Protein 5NCM (pdb70)

Structure (mmCIF, N/CA/C/O backbone):
data_5NCM
#
_entry.id   5NCM
#
_cell.length_a   126.270
_cell.length_b   126.270
_cell.length_c   49.340
_cell.angle_alpha   90.00
_cell.angle_beta   90.00
_cell.angle_gamma   90.00
#
_symmetry.space_group_name_H-M   'P 41 21 2'
#
loop_
_entity.id
_entity.type
_entity.pdbx_description
1 polymer 'CBK1 kinase activator protein MOB2'
2 polymer 'Serine/threonine-protein kinase CBK1'
3 non-polymer 'ZINC ION'
#
loop_
_atom_site.group_PDB
_atom_site.id
_atom_site.type_symbol
_atom_site.label_atom_id
_atom_site.label_alt_id
_atom_site.label_comp_id
_atom_site.label_asym_id
_atom_site.label_entity_id
_atom_site.label_seq_id
_atom_site.pdbx_PDB_ins_code
_atom_site.Cartn_x
_atom_site.Cartn_y
_atom_site.Cartn_z
_atom_site.occupancy
_atom_site.B_iso_or_equiv
_atom_site.auth_seq_id
_atom_site.auth_comp_id
_atom_site.auth_asym_id
_atom_site.auth_atom_id
_atom_site.pdbx_PDB_model_num
ATOM 1 N N . GLN A 1 50 ? 142.644 131.658 29.002 1.00 125.30 92 GLN A N 1
ATOM 2 C CA . GLN A 1 50 ? 143.958 132.190 29.339 1.00 118.81 92 GLN A CA 1
ATOM 3 C C . GLN A 1 50 ? 144.864 132.250 28.112 1.00 126.53 92 GLN A C 1
ATOM 4 O O . GLN A 1 50 ? 145.711 131.379 27.913 1.00 123.36 92 GLN A O 1
ATOM 6 N N . ILE A 1 51 ? 144.678 133.280 27.290 1.00 148.77 93 ILE A N 1
ATOM 7 C CA . ILE A 1 51 ? 145.546 133.537 26.149 1.00 156.87 93 ILE A CA 1
ATOM 8 C C . ILE A 1 51 ? 146.345 134.794 26.442 1.00 154.92 93 ILE A C 1
ATOM 9 O O . ILE A 1 51 ? 145.893 135.688 27.166 1.00 153.83 93 ILE A O 1
ATOM 14 N N . MET A 1 52 ? 147.543 134.864 25.877 1.00 146.49 94 MET A N 1
ATOM 15 C CA . MET A 1 52 ? 148.423 135.990 26.121 1.00 137.01 94 MET A CA 1
ATOM 16 C C . MET A 1 52 ? 148.799 136.651 24.804 1.00 139.28 94 MET A C 1
ATOM 17 O O . MET A 1 52 ? 148.722 136.041 23.735 1.00 136.07 94 MET A O 1
ATOM 22 N N . PHE A 1 53 ? 149.179 137.920 24.898 1.00 149.91 95 PHE A N 1
ATOM 23 C CA . PHE A 1 53 ? 149.204 138.828 23.756 1.00 146.37 95 PHE A CA 1
ATOM 24 C C . PHE A 1 53 ? 150.650 139.034 23.327 1.00 138.99 95 PHE A C 1
ATOM 25 O O . PHE A 1 53 ? 151.401 139.781 23.960 1.00 139.55 95 PHE A O 1
ATOM 33 N N . LEU A 1 54 ? 151.032 138.364 22.248 1.00 119.24 96 LEU A N 1
ATOM 34 C CA . LEU A 1 54 ? 152.343 138.524 21.641 1.00 93.55 96 LEU A CA 1
ATOM 35 C C . LEU A 1 54 ? 152.329 139.522 20.489 1.00 97.51 96 LEU A C 1
ATOM 36 O O . LEU A 1 54 ? 153.318 139.616 19.758 1.00 82.15 96 LEU A O 1
ATOM 41 N N . SER A 1 55 ? 151.236 140.270 20.319 1.00 104.13 97 SER A N 1
ATOM 42 C CA . SER A 1 55 ? 151.093 141.252 19.249 1.00 94.05 97 SER A CA 1
ATOM 43 C C . SER A 1 55 ? 151.376 142.681 19.702 1.00 83.85 97 SER A C 1
ATOM 44 O O . SER A 1 55 ? 151.242 143.611 18.898 1.00 102.57 97 SER A O 1
ATOM 47 N N . GLU A 1 56 ? 151.768 142.869 20.962 1.00 92.60 98 GLU A N 1
ATOM 48 C CA . GLU A 1 56 ? 152.070 144.134 21.625 1.00 99.08 98 GLU A CA 1
ATOM 49 C C . GLU A 1 56 ? 153.443 144.621 21.146 1.00 101.89 98 GLU A C 1
ATOM 50 O O . GLU A 1 56 ? 153.928 144.089 20.142 1.00 111.72 98 GLU A O 1
ATOM 52 N N . PRO A 1 57 ? 154.113 145.606 21.768 1.00 108.56 99 PRO A N 1
ATOM 53 C CA . PRO A 1 57 ? 155.455 145.968 21.274 1.00 116.58 99 PRO A CA 1
ATOM 54 C C . PRO A 1 57 ? 156.458 144.839 21.390 1.00 118.88 99 PRO A C 1
ATOM 55 O O . PRO A 1 57 ? 157.554 144.944 20.826 1.00 107.10 99 PRO A O 1
ATOM 59 N N . PHE A 1 58 ? 156.111 143.756 22.083 1.00 115.66 100 PHE A N 1
ATOM 60 C CA . PHE A 1 58 ? 156.952 142.571 22.125 1.00 90.75 100 PHE A CA 1
ATOM 61 C C . PHE A 1 58 ? 157.066 141.882 20.772 1.00 84.34 100 PHE A C 1
ATOM 62 O O . PHE A 1 58 ? 157.776 140.876 20.678 1.00 84.24 100 PHE A O 1
ATOM 70 N N . VAL A 1 59 ? 156.415 142.397 19.723 1.00 90.55 101 VAL A N 1
ATOM 71 C CA . VAL A 1 59 ? 156.713 141.974 18.358 1.00 94.43 101 VAL A CA 1
ATOM 72 C C . VAL A 1 59 ? 158.028 142.631 17.962 1.00 103.96 101 VAL A C 1
ATOM 73 O O . VAL A 1 59 ? 158.155 143.211 16.877 1.00 106.59 101 VAL A O 1
ATOM 77 N N . ARG A 1 60 ? 158.997 142.582 18.864 1.00 116.54 102 ARG A N 1
ATOM 78 C CA . ARG A 1 60 ? 160.372 142.942 18.578 1.00 111.47 102 ARG A CA 1
ATOM 79 C C . ARG A 1 60 ? 161.158 141.644 18.491 1.00 105.01 102 ARG A C 1
ATOM 80 O O . ARG A 1 60 ? 161.093 140.805 19.398 1.00 102.58 102 ARG A O 1
ATOM 88 N N . THR A 1 61 ? 161.832 141.449 17.371 1.00 112.91 103 THR A N 1
ATOM 89 C CA . THR A 1 61 ? 162.676 140.289 17.151 1.00 106.99 103 THR A CA 1
ATOM 90 C C . THR A 1 61 ? 164.082 140.804 16.908 1.00 102.08 103 THR A C 1
ATOM 91 O O . THR A 1 61 ? 164.325 141.522 15.932 1.00 113.82 103 THR A O 1
ATOM 93 N N . ALA A 1 62 ? 164.989 140.491 17.815 1.00 93.62 104 ALA A N 1
ATOM 94 C CA . ALA A 1 62 ? 166.388 140.756 17.539 1.00 98.18 104 ALA A CA 1
ATOM 95 C C . ALA A 1 62 ? 166.945 139.556 16.783 1.00 88.43 104 ALA A C 1
ATOM 96 O O . ALA A 1 62 ? 166.212 138.637 16.406 1.00 89.01 104 ALA A O 1
ATOM 98 N N . LEU A 1 63 ? 168.255 139.550 16.552 1.00 84.36 105 LEU A N 1
ATOM 99 C CA . LEU A 1 63 ? 168.936 138.434 15.896 1.00 92.04 105 LEU A CA 1
ATOM 100 C C . LEU A 1 63 ? 168.352 138.127 14.515 1.00 97.84 105 LEU A C 1
ATOM 101 O O . LEU A 1 63 ? 168.541 137.023 13.994 1.00 100.28 105 LEU A O 1
ATOM 106 N N . VAL A 1 64 ? 167.637 139.081 13.910 1.00 99.48 106 VAL A N 1
ATOM 107 C CA . VAL A 1 64 ? 166.942 138.854 12.644 1.00 107.97 106 VAL A CA 1
ATOM 108 C C . VAL A 1 64 ? 167.145 140.069 11.739 1.00 125.97 106 VAL A C 1
ATOM 109 O O . VAL A 1 64 ? 166.189 140.675 11.239 1.00 146.34 106 VAL A O 1
ATOM 113 N N . LYS A 1 65 ? 168.410 140.436 11.519 1.00 109.32 107 LYS A N 1
ATOM 114 C CA . LYS A 1 65 ? 168.712 141.486 10.550 1.00 116.92 107 LYS A CA 1
ATOM 115 C C . LYS A 1 65 ? 168.187 141.117 9.168 1.00 127.90 107 LYS A C 1
ATOM 116 O O . LYS A 1 65 ? 167.711 141.982 8.422 1.00 138.41 107 LYS A O 1
ATOM 118 N N . GLY A 1 66 ? 168.265 139.834 8.811 1.00 128.29 108 GLY A N 1
ATOM 119 C CA . GLY A 1 66 ? 167.753 139.347 7.550 1.00 127.12 108 GLY A CA 1
ATOM 120 C C . GLY A 1 66 ? 166.364 138.760 7.686 1.00 120.66 108 GLY A C 1
ATOM 121 O O . GLY A 1 66 ? 165.706 138.864 8.722 1.00 98.78 108 GLY A O 1
ATOM 122 N N . SER A 1 67 ? 165.908 138.139 6.598 1.00 133.54 109 SER A N 1
ATOM 123 C CA . SER A 1 67 ? 164.589 137.524 6.546 1.00 138.21 109 SER A CA 1
ATOM 124 C C . SER A 1 67 ? 164.653 136.002 6.553 1.00 130.05 109 SER A C 1
ATOM 125 O O . SER A 1 67 ? 163.647 135.349 6.252 1.00 134.03 109 SER A O 1
ATOM 128 N N . PHE A 1 68 ? 165.811 135.429 6.883 1.00 112.51 110 PHE A N 1
ATOM 129 C CA . PHE A 1 68 ? 166.073 133.988 6.977 1.00 91.46 110 PHE A CA 1
ATOM 130 C C . PHE A 1 68 ? 166.141 133.299 5.621 1.00 85.86 110 PHE A C 1
ATOM 131 O O . PHE A 1 68 ? 166.177 132.060 5.576 1.00 92.63 110 PHE A O 1
ATOM 139 N N . LYS A 1 69 ? 166.166 134.044 4.515 1.00 85.62 111 LYS A N 1
ATOM 140 C CA . LYS A 1 69 ? 166.161 133.401 3.204 1.00 79.58 111 LYS A CA 1
ATOM 141 C C . LYS A 1 69 ? 167.436 132.595 2.972 1.00 82.60 111 LYS A C 1
ATOM 142 O O . LYS A 1 69 ? 167.394 131.507 2.387 1.00 81.20 111 LYS A O 1
ATOM 144 N N . THR A 1 70 ? 168.579 133.103 3.440 1.00 76.73 112 THR A N 1
ATOM 145 C CA . THR A 1 70 ? 169.853 132.461 3.125 1.00 78.73 112 THR A CA 1
ATOM 146 C C . THR A 1 70 ? 170.032 131.150 3.884 1.00 80.33 112 THR A C 1
ATOM 147 O O . THR A 1 70 ? 170.516 130.162 3.318 1.00 89.12 112 THR A O 1
ATOM 151 N N . ILE A 1 71 ? 169.653 131.116 5.165 1.00 70.45 113 ILE A N 1
ATOM 152 C CA . ILE A 1 71 ? 169.894 129.933 5.988 1.00 56.13 113 ILE A CA 1
ATOM 153 C C . ILE A 1 71 ? 168.783 128.898 5.895 1.00 64.89 113 ILE A C 1
ATOM 154 O O . ILE A 1 71 ? 168.926 127.797 6.447 1.00 72.48 113 ILE A O 1
ATOM 159 N N . VAL A 1 72 ? 167.681 129.207 5.221 1.00 65.02 114 VAL A N 1
ATOM 160 C CA . VAL A 1 72 ? 166.595 128.254 5.041 1.00 71.80 114 VAL A CA 1
ATOM 161 C C . VAL A 1 72 ? 166.606 127.648 3.644 1.00 72.31 114 VAL A C 1
ATOM 162 O O . VAL A 1 72 ? 166.340 126.457 3.483 1.00 52.09 114 VAL A O 1
ATOM 166 N N . GLN A 1 73 ? 166.922 128.456 2.634 1.00 74.13 115 GLN A N 1
ATOM 167 C CA . GLN A 1 73 ? 166.926 128.001 1.249 1.00 75.39 115 GLN A CA 1
ATOM 168 C C . GLN A 1 73 ? 167.837 126.794 1.077 1.00 66.18 115 GLN A C 1
ATOM 169 O O . GLN A 1 73 ? 168.962 126.771 1.584 1.00 63.02 115 GLN A O 1
ATOM 175 N N . LEU A 1 74 ? 167.333 125.785 0.374 1.00 60.38 116 LEU A N 1
ATOM 176 C CA . LEU A 1 74 ? 168.101 124.585 0.091 1.00 60.05 116 LEU A CA 1
ATOM 177 C C . LEU A 1 74 ? 169.415 124.958 -0.592 1.00 61.56 116 LEU A C 1
ATOM 178 O O . LEU A 1 74 ? 169.393 125.615 -1.643 1.00 63.59 116 LEU A O 1
ATOM 183 N N . PRO A 1 75 ? 170.561 124.584 -0.028 1.00 57.25 117 PRO A N 1
ATOM 184 C CA . PRO A 1 75 ? 171.838 124.893 -0.682 1.00 51.68 117 PRO A CA 1
ATOM 185 C C . PRO A 1 75 ? 171.929 124.196 -2.030 1.00 56.72 117 PRO A C 1
ATOM 186 O O . PRO A 1 75 ? 171.623 123.008 -2.154 1.00 57.46 117 PRO A O 1
ATOM 190 N N . LYS A 1 76 ? 172.352 124.948 -3.043 1.00 66.49 118 LYS A N 1
ATOM 191 C CA . LYS A 1 76 ? 172.377 124.435 -4.406 1.00 58.47 118 LYS A CA 1
ATOM 192 C C . LYS A 1 76 ? 173.277 123.208 -4.499 1.00 74.34 118 LYS A C 1
ATOM 193 O O . LYS A 1 76 ? 174.378 123.186 -3.939 1.00 68.05 118 LYS A O 1
ATOM 199 N N . TYR A 1 77 ? 172.788 122.180 -5.197 1.00 75.74 119 TYR A N 1
ATOM 200 C CA . TYR A 1 77 ? 173.421 120.881 -5.433 1.00 70.88 119 TYR A CA 1
ATOM 201 C C . TYR A 1 77 ? 173.453 119.985 -4.199 1.00 68.46 119 TYR A C 1
ATOM 202 O O . TYR A 1 77 ? 173.947 118.856 -4.291 1.00 67.57 119 TYR A O 1
ATOM 211 N N . VAL A 1 78 ? 172.936 120.432 -3.058 1.00 63.91 120 VAL A N 1
ATOM 212 C CA . VAL A 1 78 ? 172.921 119.630 -1.838 1.00 52.23 120 VAL A CA 1
ATOM 213 C C . VAL A 1 78 ? 171.678 118.752 -1.827 1.00 61.98 120 VAL A C 1
ATOM 214 O O . VAL A 1 78 ? 170.592 119.189 -2.226 1.00 65.56 120 VAL A O 1
ATOM 218 N N . ASP A 1 79 ? 171.835 117.506 -1.373 1.00 73.94 121 ASP A N 1
ATOM 219 C CA . ASP A 1 79 ? 170.715 116.574 -1.316 1.00 78.87 121 ASP A CA 1
ATOM 220 C C . ASP A 1 79 ? 169.583 117.141 -0.471 1.00 75.30 121 ASP A C 1
ATOM 221 O O . ASP A 1 79 ? 169.807 117.675 0.619 1.00 78.14 121 ASP A O 1
ATOM 226 N N . LEU A 1 80 ? 168.358 117.030 -0.987 1.00 80.55 122 LEU A N 1
ATOM 227 C CA . LEU A 1 80 ? 167.216 117.631 -0.308 1.00 77.09 122 LEU A CA 1
ATOM 228 C C . LEU A 1 80 ? 166.912 116.913 1.000 1.00 80.12 122 LEU A C 1
ATOM 229 O O . LEU A 1 80 ? 166.487 117.543 1.975 1.00 90.92 122 LEU A O 1
ATOM 234 N N . GLY A 1 81 ? 167.131 115.598 1.043 1.00 78.99 123 GLY A N 1
ATOM 235 C CA . GLY A 1 81 ? 166.891 114.861 2.271 1.00 77.33 123 GLY A CA 1
ATO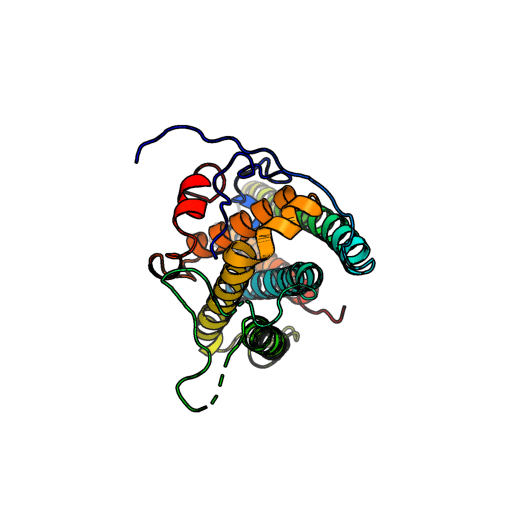M 236 C C . GLY A 1 81 ? 167.845 115.249 3.382 1.00 72.41 123 GLY A C 1
ATOM 237 O O . GLY A 1 81 ? 167.442 115.371 4.542 1.00 77.90 123 GLY A O 1
ATOM 238 N N . GLU A 1 82 ? 169.123 115.446 3.048 1.00 82.53 124 GLU A N 1
ATOM 239 C CA . GLU A 1 82 ? 170.094 115.829 4.067 1.00 70.43 124 GLU A CA 1
ATOM 240 C C . GLU A 1 82 ? 169.801 117.213 4.622 1.00 68.80 124 GLU A C 1
ATOM 241 O O . GLU A 1 82 ? 170.070 117.480 5.799 1.00 69.31 124 GLU A O 1
ATOM 247 N N . TRP A 1 83 ? 169.252 118.102 3.796 1.00 66.73 125 TRP A N 1
ATOM 248 C CA . TRP A 1 83 ? 168.969 119.456 4.250 1.00 67.92 125 TRP A CA 1
ATOM 249 C C . TRP A 1 83 ? 167.824 119.464 5.254 1.00 64.69 125 TRP A C 1
ATOM 250 O O . TRP A 1 83 ? 167.922 120.091 6.314 1.00 61.75 125 TRP A O 1
ATOM 261 N N . ILE A 1 84 ? 166.733 118.761 4.944 1.00 61.17 126 ILE A N 1
ATOM 262 C CA . ILE A 1 84 ? 165.612 118.694 5.875 1.00 70.37 126 ILE A CA 1
ATOM 263 C C . ILE A 1 84 ? 166.021 117.969 7.152 1.00 83.24 126 ILE A C 1
ATOM 264 O O . ILE A 1 84 ? 165.698 118.407 8.262 1.00 90.41 126 ILE A O 1
ATOM 269 N N . ALA A 1 85 ? 166.760 116.862 7.017 1.00 79.89 127 ALA A N 1
ATOM 270 C CA . ALA A 1 85 ? 167.100 116.048 8.181 1.00 76.14 127 ALA A CA 1
ATOM 271 C C . ALA A 1 85 ? 167.943 116.825 9.186 1.00 69.76 127 ALA A C 1
ATOM 272 O O . ALA A 1 85 ? 167.779 116.662 10.401 1.00 73.11 127 ALA A O 1
ATOM 274 N N . LEU A 1 86 ? 168.851 117.675 8.702 1.00 56.81 128 LEU A N 1
ATOM 275 C CA . LEU A 1 86 ? 169.688 118.447 9.616 1.00 62.22 128 LEU A CA 1
ATOM 276 C C . LEU A 1 86 ? 168.889 119.543 10.311 1.00 75.91 128 LEU A C 1
ATOM 277 O O . LEU A 1 86 ? 169.040 119.754 11.519 1.00 77.86 128 LEU A O 1
ATOM 282 N N . ASN A 1 87 ? 168.031 120.248 9.569 1.00 75.70 129 ASN A N 1
ATOM 283 C CA . ASN A 1 87 ? 167.300 121.370 10.152 1.00 61.39 129 ASN A CA 1
ATOM 284 C C . ASN A 1 87 ? 166.254 120.894 11.153 1.00 64.98 129 ASN A C 1
ATOM 285 O O . ASN A 1 87 ? 166.045 121.535 12.189 1.00 63.69 129 ASN A O 1
ATOM 290 N N . VAL A 1 88 ? 165.580 119.779 10.858 1.00 70.16 130 VAL A N 1
ATOM 291 C CA . VAL A 1 88 ? 164.564 119.255 11.769 1.00 61.86 130 VAL A CA 1
ATOM 292 C C . VAL A 1 88 ? 165.197 118.860 13.099 1.00 65.46 130 VAL A C 1
ATOM 293 O O . VAL A 1 88 ? 164.681 119.187 14.175 1.00 73.77 130 VAL A O 1
ATOM 297 N N . PHE A 1 89 ? 166.328 118.148 13.042 1.00 61.74 131 PHE A N 1
ATOM 298 C CA . PHE A 1 89 ? 167.077 117.837 14.257 1.00 65.28 131 PHE A CA 1
ATOM 299 C C . PHE A 1 89 ? 167.487 119.116 14.982 1.00 69.93 131 PHE A C 1
ATOM 300 O O . PHE A 1 89 ? 167.358 119.211 16.208 1.00 68.86 131 PHE A O 1
ATOM 308 N N . GLU A 1 90 ? 167.962 120.119 14.238 1.00 63.46 132 GLU A N 1
ATOM 309 C CA . GLU A 1 90 ? 168.357 121.384 14.854 1.00 75.11 132 GLU A CA 1
ATOM 310 C C . GLU A 1 90 ? 167.169 122.067 15.522 1.00 80.43 132 GLU A C 1
ATOM 311 O O . GLU A 1 90 ? 167.274 122.547 16.657 1.00 81.58 132 GLU A O 1
ATOM 317 N N . PHE A 1 91 ? 166.029 122.128 14.829 1.00 71.37 133 PHE A N 1
ATOM 318 C CA . PHE A 1 91 ? 164.844 122.747 15.418 1.00 67.24 133 PHE A CA 1
ATOM 319 C C . PHE A 1 91 ? 164.410 122.015 16.681 1.00 63.30 133 PHE A C 1
ATOM 320 O O . PHE A 1 91 ? 164.068 122.646 17.686 1.00 80.09 133 PHE A O 1
ATOM 328 N N . PHE A 1 92 ? 164.434 120.682 16.656 1.00 58.09 134 PHE A N 1
ATOM 329 C CA . PHE A 1 92 ? 164.029 119.921 17.834 1.00 65.94 134 PHE A CA 1
ATOM 330 C C . PHE A 1 92 ? 164.978 120.160 19.003 1.00 58.90 134 PHE A C 1
ATOM 331 O O . PHE A 1 92 ? 164.537 120.304 20.149 1.00 58.57 134 PHE A O 1
ATOM 339 N N . THR A 1 93 ? 166.286 120.204 18.734 1.00 59.04 135 THR A N 1
ATOM 340 C CA . THR A 1 93 ? 167.264 120.408 19.801 1.00 51.05 135 THR A CA 1
ATOM 341 C C . THR A 1 93 ? 167.071 121.757 20.479 1.00 55.69 135 THR A C 1
ATOM 342 O O . THR A 1 93 ? 167.089 121.850 21.713 1.00 65.80 135 THR A O 1
ATOM 346 N N . ASN A 1 94 ? 166.871 122.815 19.691 1.00 56.90 136 ASN A N 1
ATOM 347 C CA . ASN A 1 94 ? 166.689 124.143 20.263 1.00 59.92 136 ASN A CA 1
ATOM 348 C C . ASN A 1 94 ? 165.308 124.311 20.889 1.00 63.16 136 ASN A C 1
ATOM 349 O O . ASN A 1 94 ? 165.170 125.016 21.896 1.00 56.90 136 ASN A O 1
ATOM 354 N N . LEU A 1 95 ? 164.278 123.682 20.317 1.00 50.25 137 LEU A N 1
ATOM 355 C CA . LEU A 1 95 ? 162.943 123.800 20.898 1.00 52.54 137 LEU A CA 1
ATOM 356 C C . LEU A 1 95 ? 162.850 123.045 22.220 1.00 74.13 137 LEU A C 1
ATOM 357 O O . LEU A 1 95 ? 162.228 123.530 23.172 1.00 77.46 137 LEU A O 1
ATOM 362 N N . ASN A 1 96 ? 163.463 121.860 22.299 1.00 73.34 138 ASN A N 1
ATOM 363 C CA . ASN A 1 96 ? 163.488 121.119 23.557 1.00 66.30 138 ASN A CA 1
ATOM 364 C C . ASN A 1 96 ? 164.176 121.925 24.650 1.00 57.36 138 ASN A C 1
ATOM 365 O O . ASN A 1 96 ? 163.730 121.933 25.801 1.00 76.31 138 ASN A O 1
ATOM 370 N N . GLN A 1 97 ? 165.260 122.620 24.304 1.00 62.10 139 GLN A N 1
ATOM 371 C CA . GLN A 1 97 ? 165.963 123.436 25.288 1.00 66.32 139 GLN A CA 1
ATOM 372 C C . GLN A 1 97 ? 165.176 124.698 25.614 1.00 74.06 139 GLN A C 1
ATOM 373 O O . GLN A 1 97 ? 165.156 125.145 26.767 1.00 59.27 139 GLN A O 1
ATOM 379 N N . PHE A 1 98 ? 164.520 125.284 24.611 1.00 75.79 140 PHE A N 1
ATOM 380 C CA . PHE A 1 98 ? 163.678 126.450 24.856 1.00 69.80 140 PHE A CA 1
ATOM 381 C C . PHE A 1 98 ? 162.527 126.114 25.796 1.00 72.14 140 PHE A C 1
ATOM 382 O O . PHE A 1 98 ? 162.200 126.896 26.694 1.00 83.62 140 PHE A O 1
ATOM 390 N N . TYR A 1 99 ? 161.901 124.951 25.605 1.00 75.41 141 TYR A N 1
ATOM 391 C CA . TYR A 1 99 ? 160.822 124.544 26.498 1.00 62.70 141 TYR A CA 1
ATOM 392 C C . TYR A 1 99 ? 161.347 124.236 27.894 1.00 70.37 141 TYR A C 1
ATOM 393 O O . TYR A 1 99 ? 160.600 124.335 28.873 1.00 67.53 141 TYR A O 1
ATOM 402 N N . GLY A 1 100 ? 162.632 123.890 28.009 1.00 70.37 142 GLY A N 1
ATOM 403 C CA . GLY A 1 100 ? 163.180 123.515 29.302 1.00 65.79 142 GLY A CA 1
ATOM 404 C C . GLY A 1 100 ? 163.180 124.646 30.309 1.00 73.57 142 GLY A C 1
ATOM 405 O O . GLY A 1 100 ? 163.084 124.409 31.516 1.00 85.99 142 GLY A O 1
ATOM 406 N N . VAL A 1 101 ? 163.287 125.887 29.836 1.00 76.84 143 VAL A N 1
ATOM 407 C CA . VAL A 1 101 ? 163.315 127.017 30.757 1.00 79.71 143 VAL A CA 1
ATOM 408 C C . VAL A 1 101 ? 161.912 127.337 31.258 1.00 69.37 143 VAL A C 1
ATOM 409 O O . VAL A 1 101 ? 161.745 127.804 32.392 1.00 86.59 143 VAL A O 1
ATOM 413 N N . VAL A 1 102 ? 160.884 127.068 30.451 1.00 77.17 144 VAL A N 1
ATOM 414 C CA . VAL A 1 102 ? 159.509 127.334 30.854 1.00 88.52 144 VAL A CA 1
ATOM 415 C C . VAL A 1 102 ? 158.803 126.088 31.368 1.00 100.25 144 VAL A C 1
ATOM 416 O O . VAL A 1 102 ? 157.623 126.162 31.736 1.00 102.68 144 VAL A O 1
ATOM 420 N N . ALA A 1 103 ? 159.496 124.948 31.425 1.00 106.34 145 ALA A N 1
ATOM 421 C CA . ALA A 1 103 ? 158.868 123.712 31.880 1.00 110.05 145 ALA A CA 1
ATOM 422 C C . ALA A 1 103 ? 158.480 123.776 33.353 1.00 115.11 145 ALA A C 1
ATOM 423 O O . ALA A 1 103 ? 157.571 123.056 33.783 1.00 120.03 145 ALA A O 1
ATOM 425 N N . GLU A 1 104 ? 159.149 124.624 34.138 1.00 121.14 146 GLU A N 1
ATOM 426 C CA . GLU A 1 104 ? 158.841 124.726 35.562 1.00 131.38 146 GLU A CA 1
ATOM 427 C C . GLU A 1 104 ? 157.440 125.275 35.802 1.00 129.31 146 GLU A C 1
ATOM 428 O O . GLU A 1 104 ? 156.790 124.911 36.789 1.00 128.39 146 GLU A O 1
ATOM 434 N N . TYR A 1 105 ? 156.953 126.131 34.907 1.00 121.75 147 TYR A N 1
ATOM 435 C CA . TYR A 1 105 ? 155.707 126.856 35.111 1.00 124.65 147 TYR A CA 1
ATOM 436 C C . TYR A 1 105 ? 154.590 126.362 34.205 1.00 122.12 147 TYR A C 1
ATOM 437 O O . TYR A 1 105 ? 153.561 127.035 34.079 1.00 123.55 147 TYR A O 1
ATOM 446 N N . CYS A 1 106 ? 154.770 125.205 33.577 1.00 122.96 148 CYS A N 1
ATOM 447 C CA . CYS A 1 106 ? 153.747 124.563 32.763 1.00 126.55 148 CYS A CA 1
ATOM 448 C C . CYS A 1 106 ? 153.244 123.367 33.558 1.00 130.52 148 CYS A C 1
ATOM 449 O O . CYS A 1 106 ? 153.727 122.248 33.398 1.00 125.09 148 CYS A O 1
ATOM 452 N N . THR A 1 107 ? 152.296 123.623 34.449 1.00 142.17 149 THR A N 1
ATOM 453 C CA . THR A 1 107 ? 151.695 122.586 35.262 1.00 152.08 149 THR A CA 1
ATOM 454 C C . THR A 1 107 ? 150.183 122.677 35.041 1.00 161.42 149 THR A C 1
ATOM 455 O O . THR A 1 107 ? 149.626 123.784 35.091 1.00 168.60 149 THR A O 1
ATOM 459 N N . PRO A 1 108 ? 149.483 121.535 34.843 1.00 161.71 150 PRO A N 1
ATOM 460 C CA . PRO A 1 108 ? 148.127 121.554 34.270 1.00 164.25 150 PRO A CA 1
ATOM 461 C C . PRO A 1 108 ? 147.731 122.772 33.449 1.00 166.67 150 PRO A C 1
ATOM 462 O O . PRO A 1 108 ? 147.490 122.657 32.244 1.00 160.95 150 PRO A O 1
ATOM 466 N N . ASP A 1 109 ? 147.639 123.933 34.089 1.00 164.99 151 ASP A N 1
ATOM 467 C CA . ASP A 1 109 ? 147.327 125.178 33.397 1.00 151.42 151 ASP A CA 1
ATOM 468 C C . ASP A 1 109 ? 148.055 126.340 34.060 1.00 141.21 151 ASP A C 1
ATOM 469 O O . ASP A 1 109 ? 148.312 126.317 35.266 1.00 132.51 151 ASP A O 1
ATOM 471 N N . ASN A 1 115 ? 146.509 1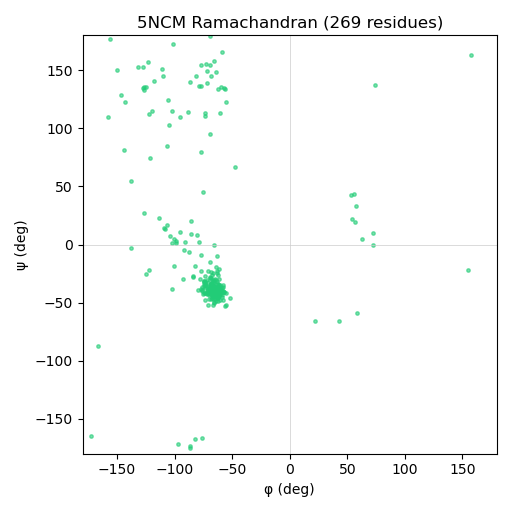22.933 28.541 1.00 122.32 157 ASN A N 1
ATOM 472 C CA . ASN A 1 115 ? 146.722 121.823 27.618 1.00 119.36 157 ASN A CA 1
ATOM 473 C C . ASN A 1 115 ? 146.941 122.309 26.188 1.00 118.15 157 ASN A C 1
ATOM 474 O O . ASN A 1 115 ? 147.563 121.618 25.383 1.00 115.09 157 ASN A O 1
ATOM 479 N N . ALA A 1 116 ? 146.419 123.495 25.883 1.00 129.57 158 ALA A N 1
ATOM 480 C CA . ALA A 1 116 ? 146.648 124.149 24.601 1.00 129.79 158 ALA A CA 1
ATOM 481 C C . ALA A 1 116 ? 146.076 125.557 24.639 1.00 142.96 158 ALA A C 1
ATOM 482 O O . ALA A 1 116 ? 145.749 126.070 25.715 1.00 155.11 158 ALA A O 1
ATOM 484 N N . GLY A 1 117 ? 145.922 126.173 23.465 1.00 142.04 159 GLY A N 1
ATOM 485 C CA . GLY A 1 117 ? 145.524 127.558 23.383 1.00 140.08 159 GLY A CA 1
ATOM 486 C C . GLY A 1 117 ? 144.020 127.738 23.403 1.00 140.70 159 GLY A C 1
ATOM 487 O O . GLY A 1 117 ? 143.239 126.792 23.568 1.00 135.72 159 GLY A O 1
ATOM 488 N N . PRO A 1 118 ? 143.595 128.989 23.232 1.00 137.13 160 PRO A N 1
ATOM 489 C CA . PRO A 1 118 ? 142.162 129.293 23.238 1.00 136.95 160 PRO A CA 1
ATOM 490 C C . PRO A 1 118 ? 141.488 128.782 21.977 1.00 133.05 160 PRO A C 1
ATOM 491 O O . PRO A 1 118 ? 142.097 128.704 20.907 1.00 144.31 160 PRO A O 1
ATOM 495 N N . HIS A 1 119 ? 140.212 128.425 22.120 1.00 122.41 161 HIS A N 1
ATOM 496 C CA . HIS A 1 119 ? 139.408 127.865 21.037 1.00 118.58 161 HIS A CA 1
ATOM 497 C C . HIS A 1 119 ? 140.016 126.582 20.475 1.00 113.01 161 HIS A C 1
ATOM 498 O O . HIS A 1 119 ? 139.368 125.531 20.495 1.00 111.66 161 HIS A O 1
ATOM 500 N N . THR A 1 120 ? 141.249 126.648 19.972 1.00 123.76 162 THR A N 1
ATOM 501 C CA . THR A 1 120 ? 141.939 125.475 19.440 1.00 125.70 162 THR A CA 1
ATOM 502 C C . THR A 1 120 ? 142.687 124.783 20.574 1.00 132.74 162 THR A C 1
ATOM 503 O O . THR A 1 120 ? 143.635 125.342 21.134 1.00 112.89 162 THR A O 1
ATOM 505 N N . ASP A 1 121 ? 142.267 123.563 20.910 1.00 143.14 163 ASP A N 1
ATOM 506 C CA . ASP A 1 121 ? 142.887 122.785 21.978 1.00 152.89 163 ASP A CA 1
ATOM 507 C C . ASP A 1 121 ? 143.374 121.463 21.400 1.00 148.95 163 ASP A C 1
ATOM 508 O O . ASP A 1 121 ? 142.565 120.613 21.011 1.00 145.28 163 ASP A O 1
ATOM 513 N N . TYR A 1 122 ? 144.692 121.290 21.351 1.00 146.46 164 TYR A N 1
ATOM 514 C CA . TYR A 1 122 ? 145.278 120.072 20.813 1.00 136.79 164 TYR A CA 1
ATOM 515 C C . TYR A 1 122 ? 145.091 118.908 21.778 1.00 135.06 164 TYR A C 1
ATOM 516 O O . TYR A 1 122 ? 144.953 119.088 22.991 1.00 140.15 164 TYR A O 1
ATOM 525 N N . LEU A 1 123 ? 145.104 117.699 21.222 1.00 127.22 165 LEU A N 1
ATOM 526 C CA . LEU A 1 123 ? 144.770 116.499 21.977 1.00 126.14 165 LEU A CA 1
ATOM 527 C C . LEU A 1 123 ? 145.656 115.350 21.527 1.00 126.59 165 LEU A C 1
ATOM 528 O O . LEU A 1 123 ? 145.681 115.009 20.341 1.00 133.38 165 LEU A O 1
ATOM 530 N N . TRP A 1 124 ? 146.384 114.765 22.474 1.00 121.77 166 TRP A N 1
ATOM 531 C CA . TRP A 1 124 ? 147.045 113.488 22.259 1.00 111.75 166 TRP A CA 1
ATOM 532 C C . TRP A 1 124 ? 146.173 112.316 22.684 1.00 125.80 166 TRP A C 1
ATOM 533 O O . TRP A 1 124 ? 146.564 111.163 22.472 1.00 133.35 166 TRP A O 1
ATOM 535 N N . LEU A 1 125 ? 145.008 112.591 23.273 1.00 120.71 167 LEU A N 1
ATOM 536 C CA . LEU A 1 125 ? 144.095 111.564 23.763 1.00 127.50 167 LEU A CA 1
ATOM 537 C C . LEU A 1 125 ? 142.950 111.399 22.770 1.00 140.62 167 LEU A C 1
ATOM 538 O O . LEU A 1 125 ? 142.145 112.316 22.577 1.00 146.70 167 LEU A O 1
ATOM 543 N N . ASP A 1 126 ? 142.880 110.223 22.149 1.00 140.59 168 ASP A N 1
ATOM 544 C CA . ASP A 1 126 ? 141.803 109.887 21.227 1.00 135.81 168 ASP A CA 1
ATOM 545 C C . ASP A 1 126 ? 141.809 108.390 20.954 1.00 147.98 168 ASP A C 1
ATOM 546 O O . ASP A 1 126 ? 141.118 107.623 21.633 1.00 145.26 168 ASP A O 1
ATOM 548 N N . ALA A 1 127 ? 142.593 107.969 19.965 1.00 153.62 169 ALA A N 1
ATOM 549 C CA . ALA A 1 127 ? 142.738 106.558 19.638 1.00 160.93 169 ALA A CA 1
ATOM 550 C C . ALA A 1 127 ? 143.756 105.920 20.582 1.00 163.90 169 ALA A C 1
ATOM 551 O O . ALA A 1 127 ? 144.158 106.504 21.592 1.00 164.64 169 ALA A O 1
ATOM 553 N N . ASN A 1 128 ? 144.187 104.705 20.257 1.00 154.62 170 ASN A N 1
ATOM 554 C CA . ASN A 1 128 ? 145.152 103.983 21.076 1.00 143.26 170 ASN A CA 1
ATOM 555 C C . ASN A 1 128 ? 145.864 102.918 20.252 1.00 130.02 170 ASN A C 1
ATOM 556 O O . ASN A 1 128 ? 145.976 101.768 20.674 1.00 123.20 170 ASN A O 1
ATOM 558 N N . LEU A 1 134 ? 145.648 115.364 27.398 1.00 160.98 176 LEU A N 1
ATOM 559 C CA . LEU A 1 134 ? 146.437 115.405 28.623 1.00 146.34 176 LEU A CA 1
ATOM 560 C C . LEU A 1 134 ? 146.773 116.852 28.959 1.00 133.37 176 LEU A C 1
ATOM 561 O O . LEU A 1 134 ? 146.651 117.723 28.099 1.00 130.03 176 LEU A O 1
ATOM 563 N N . PRO A 1 135 ? 147.185 117.120 30.199 1.00 132.41 177 PRO A N 1
ATOM 564 C CA . PRO A 1 135 ? 147.632 118.475 30.541 1.00 137.92 177 PRO A CA 1
ATOM 565 C C . PRO A 1 135 ? 148.798 118.911 29.665 1.00 137.99 177 PRO A C 1
ATOM 566 O O . PRO A 1 135 ? 149.435 118.116 28.969 1.00 149.95 177 PRO A O 1
ATOM 570 N N . ALA A 1 136 ? 149.072 120.216 29.702 1.00 131.00 178 ALA A N 1
ATOM 571 C CA . ALA A 1 136 ? 150.061 120.788 28.795 1.00 126.38 178 ALA A CA 1
ATOM 572 C C . ALA A 1 136 ? 151.448 120.207 29.038 1.00 96.22 178 ALA A C 1
ATOM 573 O O . ALA A 1 136 ? 152.212 119.989 28.090 1.00 92.39 178 ALA A O 1
ATOM 575 N N . SER A 1 137 ? 151.794 119.951 30.300 1.00 104.74 179 SER A N 1
ATOM 576 C CA . SER A 1 137 ? 153.092 119.355 30.599 1.00 106.14 179 SER A CA 1
ATOM 577 C C . SER A 1 137 ? 153.184 117.935 30.059 1.00 113.80 179 SER A C 1
ATOM 578 O O . SER A 1 137 ? 154.251 117.498 29.614 1.00 93.86 179 SER A O 1
ATOM 581 N N . GLN A 1 138 ? 152.070 117.203 30.079 1.00 115.67 180 GLN A N 1
ATOM 582 C CA . GLN A 1 138 ? 152.108 115.787 29.729 1.00 117.84 180 GLN A CA 1
ATOM 583 C C . GLN A 1 138 ? 152.294 115.589 28.229 1.00 116.73 180 GLN A C 1
ATOM 584 O O . GLN A 1 138 ? 153.144 114.799 27.799 1.00 113.32 180 GLN A O 1
ATOM 586 N N . TYR A 1 139 ? 151.512 116.304 27.412 1.00 124.54 181 TYR A N 1
ATOM 587 C CA . TYR A 1 139 ? 151.555 116.074 25.971 1.00 131.32 181 TYR A CA 1
ATOM 588 C C . TYR A 1 139 ? 152.824 116.636 25.345 1.00 123.79 181 TYR A C 1
ATOM 589 O O . TYR A 1 139 ? 153.269 116.142 24.304 1.00 118.96 181 TYR A O 1
ATOM 598 N N . ILE A 1 140 ? 153.415 117.665 25.949 1.00 115.18 182 ILE A N 1
ATOM 599 C CA . ILE A 1 140 ? 154.681 118.176 25.438 1.00 112.67 182 ILE A CA 1
ATOM 600 C C . ILE A 1 140 ? 155.822 117.239 25.806 1.00 106.19 182 ILE A C 1
ATOM 601 O O . ILE A 1 140 ? 156.690 116.947 24.975 1.00 107.55 182 ILE A O 1
ATOM 606 N N . ASP A 1 141 ? 155.834 116.744 27.046 1.00 119.66 183 ASP A N 1
ATOM 607 C CA . ASP A 1 141 ? 156.895 115.837 27.471 1.00 121.49 183 ASP A CA 1
ATOM 608 C C . ASP A 1 141 ? 156.877 114.554 26.652 1.00 129.54 183 ASP A C 1
ATOM 609 O O . ASP A 1 141 ? 157.934 114.026 26.288 1.00 134.21 183 ASP A O 1
ATOM 614 N N . LEU A 1 142 ? 155.683 114.042 26.339 1.00 126.71 184 LEU A N 1
ATOM 615 C CA . LEU A 1 142 ? 155.595 112.848 25.506 1.00 121.58 184 LEU A CA 1
ATOM 616 C C . LEU A 1 142 ? 155.989 113.152 24.066 1.00 113.04 184 LEU A C 1
ATOM 617 O O . LEU A 1 142 ? 156.662 112.343 23.417 1.00 109.21 184 LEU A O 1
ATOM 619 N N . ALA A 1 143 ? 155.585 114.316 23.552 1.00 109.87 185 ALA A N 1
ATOM 620 C CA . ALA A 1 143 ? 155.918 114.670 22.177 1.00 103.66 185 ALA A CA 1
ATOM 621 C C . ALA A 1 143 ? 157.412 114.914 22.019 1.00 93.75 185 ALA A C 1
ATOM 622 O O . ALA A 1 143 ? 158.019 114.473 21.036 1.00 84.57 185 ALA A O 1
ATOM 624 N N . LEU A 1 144 ? 158.020 115.623 22.973 1.00 91.03 186 LEU A N 1
ATOM 625 C CA . LEU A 1 144 ? 159.459 115.856 22.919 1.00 93.19 186 LEU A CA 1
ATOM 626 C C . LEU A 1 144 ? 160.225 114.543 22.943 1.00 96.26 186 LEU A C 1
ATOM 627 O O . LEU A 1 144 ? 161.134 114.329 22.135 1.00 94.82 186 LEU A O 1
ATOM 632 N N . THR A 1 145 ? 159.876 113.650 23.871 1.00 97.82 187 THR A N 1
ATOM 633 C CA . THR A 1 145 ? 160.541 112.354 23.927 1.00 103.10 187 THR A CA 1
ATOM 634 C C . THR A 1 145 ? 160.329 111.578 22.636 1.00 100.04 187 THR A C 1
ATOM 635 O O . THR A 1 145 ? 161.256 110.933 22.133 1.00 104.10 187 THR A O 1
ATOM 639 N N . TRP A 1 146 ? 159.124 111.659 22.064 1.00 92.71 188 TRP A N 1
ATOM 640 C CA . TRP A 1 146 ? 158.837 110.929 20.834 1.00 101.24 188 TRP A CA 1
ATOM 641 C C . TRP A 1 146 ? 159.691 111.436 19.677 1.00 100.37 188 TRP A C 1
ATOM 642 O O . TRP A 1 146 ? 160.282 110.642 18.935 1.00 88.63 188 TRP A O 1
ATOM 653 N N . ILE A 1 147 ? 159.763 112.759 19.501 1.00 108.03 189 ILE A N 1
ATOM 654 C CA . ILE A 1 147 ? 160.590 113.319 18.433 1.00 98.01 189 ILE A CA 1
ATOM 655 C C . ILE A 1 147 ? 162.044 112.908 18.619 1.00 82.65 189 ILE A C 1
ATOM 656 O O . ILE A 1 147 ? 162.744 112.594 17.648 1.00 75.59 189 ILE A O 1
ATOM 661 N N . ASN A 1 148 ? 162.514 112.877 19.869 1.00 83.44 190 ASN A N 1
ATOM 662 C CA . ASN A 1 148 ? 163.883 112.448 20.137 1.00 86.20 190 ASN A CA 1
ATOM 663 C C . ASN A 1 148 ? 164.110 111.011 19.684 1.00 91.70 190 ASN A C 1
ATOM 664 O O . ASN A 1 148 ? 165.171 110.685 19.141 1.00 86.59 190 ASN A O 1
ATOM 669 N N . ASN A 1 149 ? 163.120 110.138 19.887 1.00 92.24 191 ASN A N 1
ATOM 670 C CA . ASN A 1 149 ? 163.264 108.756 19.441 1.00 97.56 191 ASN A CA 1
ATOM 671 C C . ASN A 1 149 ? 163.300 108.671 17.921 1.00 97.34 191 ASN A C 1
ATOM 672 O O . ASN A 1 149 ? 164.101 107.920 17.355 1.00 103.75 191 ASN A O 1
ATOM 677 N N . LYS A 1 150 ? 162.442 109.435 17.242 1.00 92.37 192 LYS A N 1
ATOM 678 C CA . LYS A 1 150 ? 162.408 109.390 15.783 1.00 86.07 192 LYS A CA 1
ATOM 679 C C . LYS A 1 150 ? 163.626 110.075 15.178 1.00 92.50 192 LYS A C 1
ATOM 680 O O . LYS A 1 150 ? 164.134 109.644 14.137 1.00 90.98 192 LYS A O 1
ATOM 686 N N . VAL A 1 151 ? 164.106 111.146 15.815 1.00 94.64 193 VAL A N 1
ATOM 687 C CA . VAL A 1 151 ? 165.216 111.909 15.253 1.00 84.77 193 VAL A CA 1
ATOM 688 C C . VAL A 1 151 ? 166.527 111.150 15.413 1.00 81.12 193 VAL A C 1
ATOM 689 O O . VAL A 1 151 ? 167.423 111.258 14.566 1.00 80.24 193 VAL A O 1
ATOM 693 N N . ASN A 1 152 ? 166.657 110.359 16.476 1.00 84.67 194 ASN A N 1
ATOM 694 C CA . ASN A 1 152 ? 167.799 109.474 16.658 1.00 78.64 194 ASN A CA 1
ATOM 695 C C . ASN A 1 152 ? 167.561 108.085 16.074 1.00 80.74 194 ASN A C 1
ATOM 696 O O . ASN A 1 152 ? 168.433 107.218 16.200 1.00 76.86 194 ASN A O 1
ATOM 701 N N . ASP A 1 153 ? 166.405 107.857 15.447 1.00 83.50 195 ASP A N 1
ATOM 702 C CA . ASP A 1 153 ? 166.091 106.582 14.808 1.00 87.49 195 ASP A CA 1
ATOM 703 C C . ASP A 1 153 ? 166.903 106.464 13.525 1.00 92.00 195 ASP A C 1
ATOM 704 O O . ASP A 1 153 ? 166.649 107.185 12.554 1.00 88.89 195 ASP A O 1
ATOM 709 N N . LYS A 1 154 ? 167.883 105.555 13.520 1.00 96.20 196 LYS A N 1
ATOM 710 C CA . LYS A 1 154 ? 168.718 105.349 12.342 1.00 91.52 196 LYS A CA 1
ATOM 711 C C . LYS A 1 154 ? 167.907 104.882 11.143 1.00 104.24 196 LYS A C 1
ATOM 712 O O . LYS A 1 154 ? 168.373 105.018 10.009 1.00 95.13 196 LYS A O 1
ATOM 718 N N . ASN A 1 155 ? 166.716 104.322 11.369 1.00 126.09 197 ASN A N 1
ATOM 719 C CA . ASN A 1 155 ? 165.838 103.966 10.261 1.00 135.51 197 ASN A CA 1
ATOM 720 C C . ASN A 1 155 ? 165.554 105.174 9.381 1.00 124.72 197 ASN A C 1
ATOM 721 O O . ASN A 1 155 ? 165.759 105.130 8.166 1.00 127.92 197 ASN A O 1
ATOM 726 N N . LEU A 1 156 ? 165.104 106.272 9.983 1.00 102.66 198 LEU A N 1
ATOM 727 C CA . LEU A 1 156 ? 164.745 107.458 9.217 1.00 102.60 198 LEU A CA 1
ATOM 728 C C . LEU A 1 156 ? 165.887 108.453 9.079 1.00 95.76 198 LEU A C 1
ATOM 729 O O . LEU A 1 156 ? 165.947 109.176 8.079 1.00 96.65 198 LEU A O 1
ATOM 734 N N . PHE A 1 157 ? 166.790 108.510 10.055 1.00 98.35 199 PHE A N 1
ATOM 735 C CA . PHE A 1 157 ? 167.885 109.477 10.083 1.00 94.87 199 PHE A CA 1
ATOM 736 C C . PHE A 1 157 ? 169.212 108.726 10.133 1.00 95.06 199 PHE A C 1
ATOM 737 O O . PHE A 1 157 ? 169.872 108.676 11.181 1.00 108.45 199 PHE A O 1
ATOM 745 N N . PRO A 1 158 ? 169.640 108.139 9.014 1.00 89.55 200 PRO A N 1
ATOM 746 C CA . PRO A 1 158 ? 170.869 107.337 9.032 1.00 93.93 200 PRO A CA 1
ATOM 747 C C . PRO A 1 158 ? 172.106 108.211 9.176 1.00 94.42 200 PRO A C 1
ATOM 748 O O . PRO A 1 158 ? 172.208 109.283 8.575 1.00 85.40 200 PRO A O 1
ATOM 752 N N . THR A 1 159 ? 173.051 107.738 9.988 1.00 100.91 201 THR A N 1
ATOM 753 C CA . THR A 1 159 ? 174.322 108.425 10.168 1.00 100.83 201 THR A CA 1
ATOM 754 C C . THR A 1 159 ? 175.454 107.810 9.356 1.00 101.53 201 THR A C 1
ATOM 755 O O . THR A 1 159 ? 176.473 108.476 9.144 1.00 93.56 201 THR A O 1
ATOM 759 N N . LYS A 1 160 ? 175.306 106.566 8.905 1.00 106.26 202 LYS A N 1
ATOM 760 C CA . LYS A 1 160 ? 176.281 105.984 7.994 1.00 97.99 202 LYS A CA 1
ATOM 761 C C . LYS A 1 160 ? 176.194 106.658 6.630 1.00 87.94 202 LYS A C 1
ATOM 762 O O . LYS A 1 160 ? 175.152 107.190 6.239 1.00 82.93 202 LYS A O 1
ATOM 768 N N . ASN A 1 161 ? 177.305 106.621 5.893 1.00 85.85 203 ASN A N 1
ATOM 769 C CA . ASN A 1 161 ? 177.406 107.429 4.682 1.00 97.22 203 ASN A CA 1
ATOM 770 C C . ASN A 1 161 ? 176.608 106.839 3.524 1.00 96.82 203 ASN A C 1
ATOM 771 O O . ASN A 1 161 ? 175.969 107.581 2.770 1.00 89.92 203 ASN A O 1
ATOM 776 N N . GLY A 1 162 ? 176.625 105.515 3.361 1.00 100.97 204 GLY A N 1
ATOM 777 C CA . GLY A 1 162 ? 175.964 104.917 2.213 1.00 104.09 204 GLY A CA 1
ATOM 778 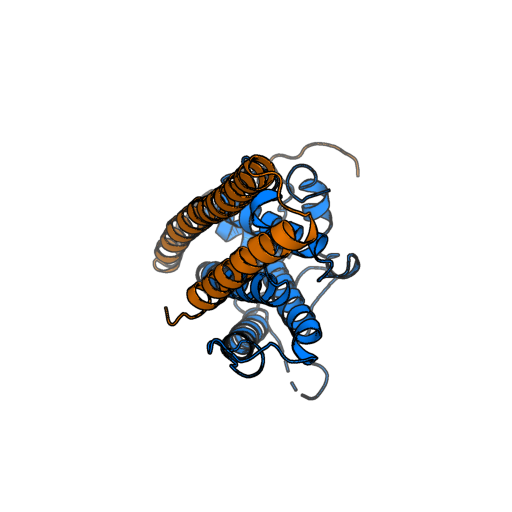C C . GLY A 1 162 ? 174.455 104.834 2.322 1.00 108.92 204 GLY A C 1
ATOM 779 O O . GLY A 1 162 ? 173.765 104.749 1.300 1.00 110.49 204 GLY A O 1
ATOM 780 N N . LEU A 1 163 ? 173.921 104.861 3.540 1.00 103.96 205 LEU A N 1
ATOM 781 C CA . LEU A 1 163 ? 172.502 104.583 3.721 1.00 101.63 205 LEU A CA 1
ATOM 782 C C . LEU A 1 163 ? 171.658 105.808 3.359 1.00 93.20 205 LEU A C 1
ATOM 783 O O . LEU A 1 163 ? 172.001 106.933 3.731 1.00 92.68 205 LEU A O 1
ATOM 788 N N . PRO A 1 164 ? 170.550 105.619 2.625 1.00 101.04 206 PRO A N 1
ATOM 789 C CA . PRO A 1 164 ? 169.677 106.756 2.311 1.00 103.48 206 PRO A CA 1
ATOM 790 C C . PRO A 1 164 ? 168.433 106.810 3.185 1.00 105.16 206 PRO A C 1
ATOM 791 O O . PRO A 1 164 ? 168.162 105.884 3.956 1.00 93.36 206 PRO A O 1
ATOM 795 N N . PHE A 1 165 ? 167.667 107.900 3.064 1.00 113.62 207 PHE A N 1
ATOM 796 C CA . PHE A 1 165 ? 166.429 108.041 3.819 1.00 105.75 207 PHE A CA 1
ATOM 797 C C . PHE A 1 165 ? 165.325 107.198 3.179 1.00 107.19 207 PHE A C 1
ATOM 798 O O . PHE A 1 165 ? 165.179 107.192 1.955 1.00 108.07 207 PHE A O 1
ATOM 806 N N . PRO A 1 166 ? 164.535 106.477 3.981 1.00 109.34 208 PRO A N 1
ATOM 807 C CA . PRO A 1 166 ? 163.462 105.649 3.412 1.00 103.88 208 PRO A CA 1
ATOM 808 C C . PRO A 1 166 ? 162.328 106.468 2.812 1.00 110.05 208 PRO A C 1
ATOM 809 O O . PRO A 1 166 ? 162.338 107.705 2.835 1.00 114.03 208 PRO A O 1
ATOM 813 N N . GLN A 1 167 ? 161.331 105.763 2.276 1.00 120.59 209 GLN A N 1
ATOM 814 C CA . GLN A 1 167 ? 160.184 106.418 1.662 1.00 132.44 209 GLN A CA 1
ATOM 815 C C . GLN A 1 167 ? 159.285 107.059 2.708 1.00 121.94 209 GLN A C 1
ATOM 816 O O . GLN A 1 167 ? 158.636 108.073 2.428 1.00 121.90 209 GLN A O 1
ATOM 822 N N . GLN A 1 168 ? 159.232 106.484 3.911 1.00 112.50 210 GLN A N 1
ATOM 823 C CA . GLN A 1 168 ? 158.456 107.077 4.990 1.00 103.11 210 GLN A CA 1
ATOM 824 C C . GLN A 1 168 ? 158.994 108.438 5.412 1.00 107.79 210 GLN A C 1
ATOM 825 O O . GLN A 1 168 ? 158.249 109.216 6.017 1.00 109.28 210 GLN A O 1
ATOM 831 N N . PHE A 1 169 ? 160.257 108.743 5.088 1.00 103.92 211 PHE A N 1
ATOM 832 C CA . PHE A 1 169 ? 160.934 109.925 5.623 1.00 105.36 211 PHE A CA 1
ATOM 833 C C . PHE A 1 169 ? 160.120 111.199 5.419 1.00 98.88 211 PHE A C 1
ATOM 834 O O . PHE A 1 169 ? 159.965 112.001 6.346 1.00 98.99 211 PHE A O 1
ATOM 842 N N . SER A 1 170 ? 159.577 111.396 4.214 1.00 93.02 212 SER A N 1
ATOM 843 C CA . SER A 1 170 ? 158.889 112.651 3.919 1.00 102.22 212 SER A CA 1
ATOM 844 C C . SER A 1 170 ? 157.647 112.826 4.784 1.00 111.64 212 SER A C 1
ATOM 845 O O . SER A 1 170 ? 157.337 113.941 5.218 1.00 111.21 212 SER A O 1
ATOM 848 N N . ARG A 1 171 ? 156.929 111.735 5.057 1.00 124.53 213 ARG A N 1
ATOM 849 C CA . ARG A 1 171 ? 155.698 111.847 5.832 1.00 127.95 213 ARG A CA 1
ATOM 850 C C . ARG A 1 171 ? 155.988 112.086 7.309 1.00 121.51 213 ARG A C 1
ATOM 851 O O . ARG A 1 171 ? 155.318 112.899 7.955 1.00 122.60 213 ARG A O 1
ATOM 853 N N . ASP A 1 172 ? 156.981 111.389 7.864 1.00 115.54 214 ASP A N 1
ATOM 854 C CA . ASP A 1 172 ? 157.274 111.550 9.284 1.00 111.90 214 ASP A CA 1
ATOM 855 C C . ASP A 1 172 ? 157.838 112.933 9.578 1.00 99.70 214 ASP A C 1
ATOM 856 O O . ASP A 1 172 ? 157.569 113.503 10.640 1.00 97.54 214 ASP A O 1
ATOM 861 N N . VAL A 1 173 ? 158.634 113.482 8.658 1.00 90.47 215 VAL A N 1
ATOM 862 C CA . VAL A 1 173 ? 159.080 114.863 8.802 1.00 83.32 215 VAL A CA 1
ATOM 863 C C . VAL A 1 173 ? 157.879 115.792 8.915 1.00 96.20 215 VAL A C 1
ATOM 864 O O . VAL A 1 173 ? 157.865 116.714 9.739 1.00 84.76 215 VAL A O 1
ATOM 868 N N . GLN A 1 174 ? 156.839 115.544 8.114 1.00 117.31 216 GLN A N 1
ATOM 869 C CA . GLN A 1 174 ? 155.608 116.314 8.247 1.00 117.22 216 GLN A CA 1
ATOM 870 C C . GLN A 1 174 ? 154.975 116.099 9.617 1.00 117.11 216 GLN A C 1
ATOM 871 O O . GLN A 1 174 ? 154.418 117.033 10.205 1.00 120.07 216 GLN A O 1
ATOM 877 N N . ARG A 1 175 ? 155.064 114.876 10.150 1.00 116.65 217 ARG A N 1
ATOM 878 C CA . ARG A 1 175 ? 154.534 114.606 11.484 1.00 112.23 217 ARG A CA 1
ATOM 879 C C . ARG A 1 175 ? 155.407 115.211 12.575 1.00 103.39 217 ARG A C 1
ATOM 880 O O . ARG A 1 175 ? 154.898 115.597 13.633 1.00 106.88 217 ARG A O 1
ATOM 888 N N . ILE A 1 176 ? 156.719 115.281 12.355 1.00 99.43 218 ILE A N 1
ATOM 889 C CA . ILE A 1 176 ? 157.590 115.830 13.386 1.00 93.23 218 ILE A CA 1
ATOM 890 C C . ILE A 1 176 ? 157.456 117.347 13.445 1.00 92.58 218 ILE A C 1
ATOM 891 O O . ILE A 1 176 ? 157.484 117.940 14.532 1.00 83.30 218 ILE A O 1
ATOM 896 N N . MET A 1 177 ? 157.261 117.993 12.294 1.00 91.12 219 MET A N 1
ATOM 897 C CA . MET A 1 177 ? 157.165 119.448 12.269 1.00 81.19 219 MET A CA 1
ATOM 898 C C . MET A 1 177 ? 155.904 119.943 12.967 1.00 84.87 219 MET A C 1
ATOM 899 O O . MET A 1 177 ? 155.944 120.953 13.678 1.00 91.98 219 MET A O 1
ATOM 904 N N . VAL A 1 178 ? 154.775 119.258 12.777 1.00 90.22 220 VAL A N 1
ATOM 905 C CA . VAL A 1 178 ? 153.526 119.772 13.329 1.00 96.79 220 VAL A CA 1
ATOM 906 C C . VAL A 1 178 ? 153.543 119.702 14.850 1.00 90.41 220 VAL A C 1
ATOM 907 O O . VAL A 1 178 ? 153.059 120.617 15.525 1.00 94.94 220 VAL A O 1
ATOM 911 N N . GLN A 1 179 ? 154.116 118.636 15.416 1.00 92.52 221 GLN A N 1
ATOM 912 C CA . GLN A 1 179 ? 154.209 118.555 16.870 1.00 93.48 221 GLN A CA 1
ATOM 913 C C . GLN A 1 179 ? 155.067 119.683 17.421 1.00 83.54 221 GLN A C 1
ATOM 914 O O . GLN A 1 179 ? 154.734 120.276 18.452 1.00 91.45 221 GLN A O 1
ATOM 920 N N . MET A 1 180 ? 156.164 120.009 16.737 1.00 75.96 222 MET A N 1
ATOM 921 C CA . MET A 1 180 ? 156.970 121.148 17.155 1.00 83.53 222 MET A CA 1
ATOM 922 C C . MET A 1 180 ? 156.161 122.435 17.094 1.00 86.99 222 MET A C 1
ATOM 923 O O . MET A 1 180 ? 156.289 123.297 17.970 1.00 93.99 222 MET A O 1
ATOM 928 N N . PHE A 1 181 ? 155.302 122.574 16.082 1.00 83.38 223 PHE A N 1
ATOM 929 C CA . PHE A 1 181 ? 154.434 123.743 16.030 1.00 80.38 223 PHE A CA 1
ATOM 930 C C . PHE A 1 181 ? 153.417 123.720 17.163 1.00 88.35 223 PHE A C 1
ATOM 931 O O . PHE A 1 181 ? 153.097 124.766 17.737 1.00 98.01 223 PHE A O 1
ATOM 939 N N . ARG A 1 182 ? 152.894 122.540 17.500 1.00 94.20 224 ARG A N 1
ATOM 940 C CA . ARG A 1 182 ? 151.951 122.455 18.609 1.00 101.24 224 ARG A CA 1
ATOM 941 C C . ARG A 1 182 ? 152.643 122.727 19.938 1.00 103.01 224 ARG A C 1
ATOM 942 O O . ARG A 1 182 ? 152.036 123.288 20.856 1.00 94.86 224 ARG A O 1
ATOM 950 N N . ILE A 1 183 ? 153.915 122.341 20.060 1.00 103.88 225 ILE A N 1
ATOM 951 C CA . ILE A 1 183 ? 154.675 122.716 21.248 1.00 92.25 225 ILE A CA 1
ATOM 952 C C . ILE A 1 183 ? 154.980 124.207 21.219 1.00 85.53 225 ILE A C 1
ATOM 953 O O . ILE A 1 183 ? 155.031 124.860 22.268 1.00 91.31 225 ILE A O 1
ATOM 958 N N . PHE A 1 184 ? 155.162 124.776 20.023 1.00 72.38 226 PHE A N 1
ATOM 959 C CA . PHE A 1 184 ? 155.265 126.227 19.896 1.00 72.24 226 PHE A CA 1
ATOM 960 C C . PHE A 1 184 ? 153.999 126.923 20.371 1.00 84.73 226 PHE A C 1
ATOM 961 O O . PHE A 1 184 ? 154.057 128.064 20.839 1.00 81.39 226 PHE A O 1
ATOM 969 N N . ALA A 1 185 ? 152.848 126.261 20.248 1.00 90.46 227 ALA A N 1
ATOM 970 C CA . ALA A 1 185 ? 151.575 126.913 20.541 1.00 84.18 227 ALA A CA 1
ATOM 971 C C . ALA A 1 185 ? 151.403 127.157 22.035 1.00 87.52 227 ALA A C 1
ATOM 972 O O . ALA A 1 185 ? 151.112 128.282 22.456 1.00 91.53 227 ALA A O 1
ATOM 974 N N . HIS A 1 186 ? 151.581 126.114 22.852 1.00 87.95 228 HIS A N 1
ATOM 975 C CA . HIS A 1 186 ? 151.338 126.246 24.285 1.00 91.79 228 HIS A CA 1
ATOM 976 C C . HIS A 1 186 ? 152.267 127.269 24.930 1.00 112.08 228 HIS A C 1
ATOM 977 O O . HIS A 1 186 ? 151.843 128.022 25.814 1.00 120.59 228 HIS A O 1
ATOM 984 N N . ILE A 1 187 ? 153.533 127.312 24.510 1.00 94.66 229 ILE A N 1
ATOM 985 C CA . ILE A 1 187 ? 154.474 128.258 25.101 1.00 94.58 229 ILE A CA 1
ATOM 986 C C . ILE A 1 187 ? 154.096 129.684 24.722 1.00 97.11 229 ILE A C 1
ATOM 987 O O . ILE A 1 187 ? 154.042 130.578 25.574 1.00 102.65 229 ILE A O 1
ATOM 992 N N . TYR A 1 188 ? 153.814 129.911 23.439 1.00 92.85 230 TYR A N 1
ATOM 993 C CA . TYR A 1 188 ? 153.380 131.228 22.988 1.00 98.75 230 TYR A CA 1
ATOM 994 C C . TYR A 1 188 ? 152.043 131.615 23.609 1.00 114.01 230 TYR A C 1
ATOM 995 O O . TYR A 1 188 ? 151.834 132.776 23.983 1.00 104.52 230 TYR A O 1
ATOM 1004 N N . HIS A 1 189 ? 151.128 130.653 23.743 1.00 131.02 231 HIS A N 1
ATOM 1005 C CA . HIS A 1 189 ? 149.791 130.968 24.235 1.00 143.50 231 HIS A CA 1
ATOM 1006 C C . HIS A 1 189 ? 149.756 131.103 25.756 1.00 144.70 231 HIS A C 1
ATOM 1007 O O . HIS A 1 189 ? 149.049 131.971 26.288 1.00 151.58 231 HIS A O 1
ATOM 1014 N N . HIS A 1 190 ? 150.498 130.253 26.476 1.00 130.79 232 HIS A N 1
ATOM 1015 C CA . HIS A 1 190 ? 150.333 130.145 27.920 1.00 129.77 232 HIS A CA 1
ATOM 1016 C C . HIS A 1 190 ? 151.592 130.414 28.741 1.00 117.65 232 HIS A C 1
ATOM 1017 O O . HIS A 1 190 ? 151.470 130.738 29.926 1.00 117.62 232 HIS A O 1
ATOM 1024 N N . HIS A 1 191 ? 152.787 130.286 28.170 1.00 101.06 233 HIS A N 1
ATOM 1025 C CA . HIS A 1 191 ? 154.014 130.481 28.939 1.00 102.05 233 HIS A CA 1
ATOM 1026 C C . HIS A 1 191 ? 154.943 131.499 28.291 1.00 88.50 233 HIS A C 1
ATOM 1027 O O . HIS A 1 191 ? 156.166 131.442 28.477 1.00 71.59 233 HIS A O 1
ATOM 1034 N N . PHE A 1 192 ? 154.372 132.430 27.533 1.00 75.85 234 PHE A N 1
ATOM 1035 C CA . PHE A 1 192 ? 155.158 133.424 26.822 1.00 88.64 234 PHE A CA 1
ATOM 1036 C C . PHE A 1 192 ? 155.518 134.608 27.705 1.00 73.89 234 PHE A C 1
ATOM 1037 O O . PHE A 1 192 ? 156.531 135.265 27.459 1.00 76.07 234 PHE A O 1
ATOM 1045 N N . ASP A 1 193 ? 154.712 134.907 28.722 1.00 94.34 235 ASP A N 1
ATOM 1046 C CA . ASP A 1 193 ? 155.017 136.061 29.556 1.00 101.23 235 ASP A CA 1
ATOM 1047 C C . ASP A 1 193 ? 156.138 135.784 30.550 1.00 101.41 235 ASP A C 1
ATOM 1048 O O . ASP A 1 193 ? 156.629 136.725 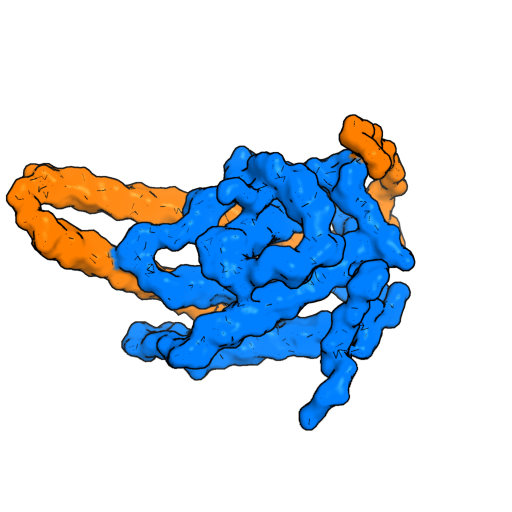31.184 1.00 102.21 235 ASP A O 1
ATOM 1053 N N . LYS A 1 194 ? 156.576 134.530 30.692 1.00 92.85 236 LYS A N 1
ATOM 1054 C CA . LYS A 1 194 ? 157.822 134.297 31.418 1.00 74.54 236 LYS A CA 1
ATOM 1055 C C . LYS A 1 194 ? 159.029 134.482 30.501 1.00 78.00 236 LYS A C 1
ATOM 1056 O O . LYS A 1 194 ? 160.118 134.850 30.964 1.00 79.09 236 LYS A O 1
ATOM 1062 N N . ILE A 1 195 ? 158.841 134.251 29.201 1.00 65.19 237 ILE A N 1
ATOM 1063 C CA . ILE A 1 195 ? 159.855 134.599 28.209 1.00 65.58 237 ILE A CA 1
ATOM 106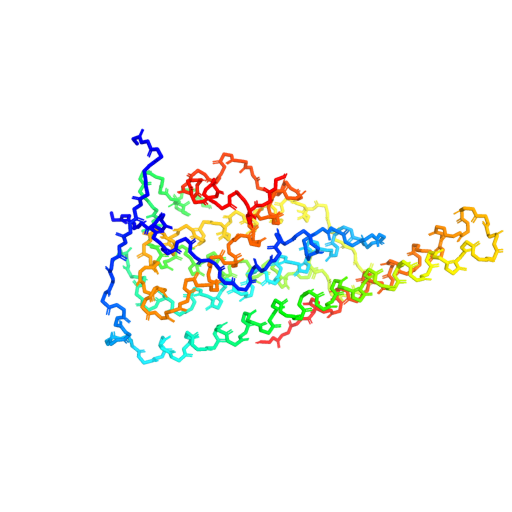4 C C . ILE A 1 195 ? 160.171 136.091 28.270 1.00 70.48 237 ILE A C 1
ATOM 1065 O O . ILE A 1 195 ? 161.338 136.500 28.186 1.00 72.21 237 ILE A O 1
ATOM 1070 N N . VAL A 1 196 ? 159.142 136.924 28.448 1.00 76.20 238 VAL A N 1
ATOM 1071 C CA . VAL A 1 196 ? 159.355 138.364 28.543 1.00 85.76 238 VAL A CA 1
ATOM 1072 C C . VAL A 1 196 ? 160.077 138.717 29.840 1.00 90.41 238 VAL A C 1
ATOM 1073 O O . VAL A 1 196 ? 160.912 139.629 29.871 1.00 98.18 238 VAL A O 1
ATOM 1077 N N . HIS A 1 197 ? 159.761 138.012 30.932 1.00 85.48 239 HIS A N 1
ATOM 1078 C CA . HIS A 1 197 ? 160.489 138.219 32.182 1.00 87.01 239 HIS A CA 1
ATOM 1079 C C . HIS A 1 197 ? 161.976 137.935 32.001 1.00 91.44 239 HIS A C 1
ATOM 1080 O O . HIS A 1 197 ? 162.826 138.672 32.515 1.00 93.00 239 HIS A O 1
ATOM 1087 N N . LEU A 1 198 ? 162.307 136.879 31.262 1.00 84.77 240 LEU A N 1
ATOM 1088 C CA . LEU A 1 198 ? 163.682 136.450 31.048 1.00 74.33 240 LEU A CA 1
ATOM 1089 C C . LEU A 1 198 ? 164.359 137.168 29.890 1.00 67.88 240 LEU A C 1
ATOM 1090 O O . LEU A 1 198 ? 165.464 136.775 29.500 1.00 73.77 240 LEU A O 1
ATOM 1095 N N . SER A 1 199 ? 163.722 138.199 29.330 1.00 72.49 241 SER A N 1
ATOM 1096 C CA . SER A 1 199 ? 164.280 138.970 28.220 1.00 68.17 241 SER A CA 1
ATOM 1097 C C . SER A 1 199 ? 164.590 138.084 27.016 1.00 70.55 241 SER A C 1
ATOM 1098 O O . SER A 1 199 ? 165.536 138.339 26.266 1.00 83.16 241 SER A O 1
ATOM 1101 N N . LEU A 1 200 ? 163.787 137.041 26.822 1.00 69.01 242 LEU A N 1
ATOM 1102 C CA . LEU A 1 200 ? 164.002 136.059 25.769 1.00 62.04 242 LEU A CA 1
ATOM 1103 C C . LEU A 1 200 ? 163.092 136.258 24.567 1.00 70.82 242 LEU A C 1
ATOM 1104 O O . LEU A 1 200 ? 163.167 135.473 23.617 1.00 70.74 242 LEU A O 1
ATOM 1109 N N . GLU A 1 201 ? 162.233 137.282 24.580 1.00 76.18 243 GLU A N 1
ATOM 1110 C CA . GLU A 1 201 ? 161.330 137.490 23.453 1.00 82.30 243 GLU A CA 1
ATOM 1111 C C . GLU A 1 201 ? 162.097 137.795 22.175 1.00 88.09 243 GLU A C 1
ATOM 1112 O O . GLU A 1 201 ? 161.589 137.557 21.074 1.00 86.15 243 GLU A O 1
ATOM 1118 N N . ALA A 1 202 ? 163.319 138.311 22.297 1.00 80.93 244 ALA A N 1
ATOM 1119 C CA . ALA A 1 202 ? 164.136 138.560 21.115 1.00 68.71 244 ALA A CA 1
ATOM 1120 C C . ALA A 1 202 ? 164.541 137.252 20.450 1.00 67.54 244 ALA A C 1
ATOM 1121 O O . ALA A 1 202 ? 164.439 137.103 19.226 1.00 79.08 244 ALA A O 1
ATOM 1123 N N . HIS A 1 203 ? 164.996 136.286 21.247 1.00 71.71 245 HIS A N 1
ATOM 1124 C CA . HIS A 1 203 ? 165.449 135.014 20.698 1.00 65.82 245 HIS A CA 1
ATOM 1125 C C . HIS A 1 203 ? 164.274 134.124 20.308 1.00 65.49 245 HIS A C 1
ATOM 1126 O O . HIS A 1 203 ? 164.327 133.435 19.284 1.00 58.77 245 HIS A O 1
ATOM 1133 N N . TRP A 1 204 ? 163.204 134.135 21.107 1.00 75.22 246 TRP A N 1
ATOM 1134 C CA . TRP A 1 204 ? 162.062 133.266 20.838 1.00 72.69 246 TRP A CA 1
ATOM 1135 C C . TRP A 1 204 ? 161.295 133.721 19.603 1.00 79.12 246 TRP A C 1
ATOM 1136 O O . TRP A 1 204 ? 160.776 132.891 18.849 1.00 82.18 246 TRP A O 1
ATOM 1147 N N . ASN A 1 205 ? 161.208 135.034 19.378 1.00 74.54 247 ASN A N 1
ATOM 1148 C CA . ASN A 1 205 ? 160.538 135.535 18.182 1.00 76.19 247 ASN A CA 1
ATOM 1149 C C . ASN A 1 205 ? 161.313 135.159 16.926 1.00 72.72 247 ASN A C 1
ATOM 1150 O O . ASN A 1 205 ? 160.734 134.679 15.944 1.00 78.77 247 ASN A O 1
ATOM 1155 N N . SER A 1 206 ? 162.632 135.377 16.939 1.00 66.07 248 SER A N 1
ATOM 1156 C CA . SER A 1 206 ? 163.448 135.028 15.781 1.00 59.93 248 SER A CA 1
ATOM 1157 C C . SER A 1 206 ? 163.487 133.522 15.558 1.00 65.01 248 SER A C 1
ATOM 1158 O O . SER A 1 206 ? 163.582 133.072 14.411 1.00 78.92 248 SER A O 1
ATOM 1161 N N . PHE A 1 207 ? 163.405 132.730 16.631 1.00 67.23 249 PHE A N 1
ATOM 1162 C CA . PHE A 1 207 ? 163.392 131.278 16.477 1.00 56.58 249 PHE A CA 1
ATOM 1163 C C . PHE A 1 207 ? 162.107 130.808 15.809 1.00 67.31 249 PHE A C 1
ATOM 1164 O O . PHE A 1 207 ? 162.128 129.872 15.002 1.00 59.06 249 PHE A O 1
ATOM 1172 N N . PHE A 1 208 ? 160.980 131.450 16.124 1.00 70.95 250 PHE A N 1
ATOM 1173 C CA . PHE A 1 208 ? 159.713 131.065 15.511 1.00 63.85 250 PHE A CA 1
ATOM 1174 C C . PHE A 1 208 ? 159.650 131.516 14.059 1.00 78.21 250 PHE A C 1
ATOM 1175 O O . PHE A 1 208 ? 159.189 130.769 13.189 1.00 67.14 250 PHE A O 1
ATOM 1183 N N . SER A 1 209 ? 160.119 132.732 13.777 1.00 76.90 251 SER A N 1
ATOM 1184 C CA . SER A 1 209 ? 160.124 133.223 12.404 1.00 73.30 251 SER A CA 1
ATOM 1185 C C . SER A 1 209 ? 161.011 132.356 11.517 1.00 66.44 251 SER A C 1
ATOM 1186 O O . SER A 1 209 ? 160.650 132.052 10.375 1.00 77.86 251 SER A O 1
ATOM 1189 N N . HIS A 1 210 ? 162.170 131.934 12.033 1.00 62.81 252 HIS A N 1
ATOM 1190 C CA . HIS A 1 210 ? 163.014 130.990 11.302 1.00 65.44 252 HIS A CA 1
ATOM 1191 C C . HIS A 1 210 ? 162.297 129.662 11.101 1.00 62.83 252 HIS A C 1
ATOM 1192 O O . HIS A 1 210 ? 162.340 129.075 10.014 1.00 62.26 252 HIS A O 1
ATOM 1199 N N . PHE A 1 211 ? 161.629 129.173 12.148 1.00 74.41 253 PHE A N 1
ATOM 1200 C CA . PHE A 1 211 ? 160.887 127.921 12.039 1.00 76.83 253 PHE A CA 1
ATOM 1201 C C . PHE A 1 211 ? 159.750 128.041 11.032 1.00 86.55 253 PHE A C 1
ATOM 1202 O O . PHE A 1 211 ? 159.531 127.134 10.221 1.00 84.40 253 PHE A O 1
ATOM 1210 N N . ILE A 1 212 ? 159.021 129.159 11.063 1.00 68.70 254 ILE A N 1
ATOM 1211 C CA . ILE A 1 212 ? 157.891 129.338 10.156 1.00 79.52 254 ILE A CA 1
ATOM 1212 C C . ILE A 1 212 ? 158.378 129.544 8.728 1.00 81.42 254 ILE A C 1
ATOM 1213 O O . ILE A 1 212 ? 157.808 128.992 7.779 1.00 95.16 254 ILE A O 1
ATOM 1218 N N . SER A 1 213 ? 159.438 130.336 8.549 1.00 80.26 255 SER A N 1
ATOM 1219 C CA . SER A 1 213 ? 160.021 130.492 7.221 1.00 84.60 255 SER A CA 1
ATOM 1220 C C . SER A 1 213 ? 160.455 129.145 6.655 1.00 79.11 255 SER A C 1
ATOM 1221 O O . SER A 1 213 ? 160.320 128.896 5.451 1.00 83.72 255 SER A O 1
ATOM 1224 N N . PHE A 1 214 ? 160.964 128.257 7.514 1.00 75.81 256 PHE A N 1
ATOM 1225 C CA . PHE A 1 214 ? 161.308 126.911 7.070 1.00 78.74 256 PHE A CA 1
ATOM 1226 C C . PHE A 1 214 ? 160.062 126.117 6.704 1.00 86.78 256 PHE A C 1
ATOM 1227 O O . PHE A 1 214 ? 160.115 125.256 5.818 1.00 90.64 256 PHE A O 1
ATOM 1235 N N . ALA A 1 215 ? 158.932 126.394 7.360 1.00 86.09 257 ALA A N 1
ATOM 1236 C CA . ALA A 1 215 ? 157.707 125.667 7.047 1.00 85.68 257 ALA A CA 1
ATOM 1237 C C . ALA A 1 215 ? 157.151 126.080 5.691 1.00 87.57 257 ALA A C 1
ATOM 1238 O O . ALA A 1 215 ? 156.691 125.231 4.920 1.00 94.07 257 ALA A O 1
ATOM 1240 N N . LYS A 1 216 ? 157.187 127.378 5.379 1.00 80.74 258 LYS A N 1
ATOM 1241 C CA . LYS A 1 216 ? 156.665 127.849 4.102 1.00 85.85 258 LYS A CA 1
ATOM 1242 C C . LYS A 1 216 ? 157.555 127.410 2.949 1.00 89.08 258 LYS A C 1
ATOM 1243 O O . LYS A 1 216 ? 157.061 126.986 1.899 1.00 87.45 258 LYS A O 1
ATOM 1249 N N . GLU A 1 217 ? 158.875 127.526 3.124 1.00 94.15 259 GLU A N 1
ATOM 1250 C CA . GLU A 1 217 ? 159.804 127.327 2.013 1.00 99.24 259 GLU A CA 1
ATOM 1251 C C . GLU A 1 217 ? 159.650 125.942 1.399 1.00 97.43 259 GLU A C 1
ATOM 1252 O O . GLU A 1 217 ? 159.548 125.802 0.175 1.00 104.78 259 GLU A O 1
ATOM 1258 N N . PHE A 1 218 ? 159.618 124.908 2.236 1.00 81.39 260 PHE A N 1
ATOM 1259 C CA . PHE A 1 218 ? 159.521 123.532 1.771 1.00 85.50 260 PHE A CA 1
ATOM 1260 C C . PHE A 1 218 ? 158.105 122.977 1.869 1.00 93.96 260 PHE A C 1
ATOM 1261 O O . PHE A 1 218 ? 157.894 121.793 1.582 1.00 100.31 260 PHE A O 1
ATOM 1269 N N . LYS A 1 219 ? 157.137 123.811 2.258 1.00 92.03 261 LYS A N 1
ATOM 1270 C CA . LYS A 1 219 ? 155.722 123.437 2.318 1.00 98.74 261 LYS A CA 1
ATOM 1271 C C . LYS A 1 219 ? 155.517 122.170 3.144 1.00 101.81 261 LYS A C 1
ATOM 1272 O O . LYS A 1 219 ? 154.752 121.276 2.779 1.00 99.54 261 LYS A O 1
ATOM 1278 N N . ILE A 1 220 ? 156.221 122.096 4.275 1.00 97.19 262 ILE A N 1
ATOM 1279 C CA . ILE A 1 220 ? 156.075 120.960 5.177 1.00 108.04 262 ILE A CA 1
ATOM 1280 C C . ILE A 1 220 ? 154.868 121.112 6.093 1.00 111.63 262 ILE A C 1
ATOM 1281 O O . ILE A 1 220 ? 154.404 120.118 6.665 1.00 115.05 262 ILE A O 1
ATOM 1286 N N . ILE A 1 221 ? 154.338 122.322 6.251 1.00 98.49 263 ILE A N 1
ATOM 1287 C CA . ILE A 1 221 ? 153.205 122.563 7.136 1.00 90.61 263 ILE A CA 1
ATOM 1288 C C . ILE A 1 221 ? 152.107 123.264 6.350 1.00 112.02 263 ILE A C 1
ATOM 1289 O O . ILE A 1 221 ? 152.375 124.221 5.614 1.00 111.19 263 ILE A O 1
ATOM 1294 N N . ASP A 1 222 ? 150.876 122.774 6.497 1.00 124.92 264 ASP A N 1
ATOM 1295 C CA . ASP A 1 222 ? 149.730 123.377 5.834 1.00 136.69 264 ASP A CA 1
ATOM 1296 C C . ASP A 1 222 ? 149.432 124.750 6.422 1.00 131.94 264 ASP A C 1
ATOM 1297 O O . ASP A 1 222 ? 149.594 124.976 7.623 1.00 120.55 264 ASP A O 1
ATOM 1302 N N . ARG A 1 223 ? 148.986 125.668 5.560 1.00 129.84 265 ARG A N 1
ATOM 1303 C CA . ARG A 1 223 ? 148.569 126.989 6.019 1.00 129.34 265 ARG A CA 1
ATOM 1304 C C . ARG A 1 223 ? 147.502 126.881 7.100 1.00 126.59 265 ARG A C 1
ATOM 1305 O O . ARG A 1 223 ? 147.539 127.610 8.097 1.00 110.10 265 ARG A O 1
ATOM 1313 N N . LYS A 1 224 ? 146.544 125.970 6.914 1.00 136.70 266 LYS A N 1
ATOM 1314 C CA . LYS A 1 224 ? 145.463 125.800 7.879 1.00 138.66 266 LYS A CA 1
ATOM 1315 C C . LYS A 1 224 ? 145.994 125.486 9.269 1.00 125.80 266 LYS A C 1
ATOM 1316 O O . LYS A 1 224 ? 145.484 126.003 10.268 1.00 128.41 266 LYS A O 1
ATOM 1322 N N . GLU A 1 225 ? 147.020 124.637 9.352 1.00 119.44 267 GLU A N 1
ATOM 1323 C CA . GLU A 1 225 ? 147.506 124.177 10.647 1.00 124.64 267 GLU A CA 1
ATOM 1324 C C . GLU A 1 225 ? 148.049 125.308 11.508 1.00 127.69 267 GLU A C 1
ATOM 1325 O O . GLU A 1 225 ? 148.086 125.170 12.736 1.00 100.88 267 GLU A O 1
ATOM 1331 N N . MET A 1 226 ? 148.454 126.424 10.901 1.00 133.29 268 MET A N 1
ATOM 1332 C CA . MET A 1 226 ? 149.019 127.549 11.633 1.00 140.97 268 MET A CA 1
ATOM 1333 C C . MET A 1 226 ? 147.952 128.494 12.174 1.00 136.23 268 MET A C 1
ATOM 1334 O O . MET A 1 226 ? 148.262 129.648 12.481 1.00 139.88 268 MET A O 1
ATOM 1339 N N . ALA A 1 227 ? 146.713 128.031 12.311 1.00 123.65 269 ALA A N 1
ATOM 1340 C CA . ALA A 1 227 ? 145.635 128.930 12.713 1.00 117.47 269 ALA A CA 1
ATOM 1341 C C . ALA A 1 227 ? 145.830 129.565 14.088 1.00 110.80 269 ALA A C 1
ATOM 1342 O O . ALA A 1 227 ? 145.586 130.778 14.206 1.00 115.46 269 ALA A O 1
ATOM 1344 N N . PRO A 1 228 ? 146.236 128.846 15.145 1.00 114.00 270 PRO A N 1
ATOM 1345 C CA . PRO A 1 228 ? 146.373 129.507 16.457 1.00 112.83 270 PRO A CA 1
ATOM 1346 C C . PRO A 1 228 ? 147.413 130.612 16.488 1.00 105.35 270 PRO A C 1
ATOM 1347 O O . PRO A 1 228 ? 147.226 131.603 17.205 1.00 103.00 270 PRO A O 1
ATOM 1351 N N . LEU A 1 229 ? 148.504 130.475 15.739 1.00 100.10 271 LEU A N 1
ATOM 1352 C CA . LEU A 1 229 ? 149.545 131.493 15.691 1.00 104.55 271 LEU A CA 1
ATOM 1353 C C . LEU A 1 229 ? 149.521 132.269 14.380 1.00 107.59 271 LEU A C 1
ATOM 1354 O O . LEU A 1 229 ? 150.500 132.941 14.042 1.00 102.61 271 LEU A O 1
ATOM 1359 N N . LEU A 1 230 ? 148.418 132.191 13.639 1.00 112.16 272 LEU A N 1
ATOM 1360 C CA . LEU A 1 230 ? 148.330 132.908 12.371 1.00 114.67 272 LEU A CA 1
ATOM 1361 C C . LEU A 1 230 ? 148.417 134.424 12.522 1.00 113.81 272 LEU A C 1
ATOM 1362 O O . LEU A 1 230 ? 149.111 135.049 11.702 1.00 115.80 272 LEU A O 1
ATOM 1367 N N . PRO A 1 231 ? 147.760 135.078 13.495 1.00 114.95 273 PRO A N 1
ATOM 1368 C CA . PRO A 1 231 ? 147.943 136.538 13.617 1.00 117.04 273 PRO A CA 1
ATOM 1369 C C . PRO A 1 231 ? 149.390 136.949 13.833 1.00 111.34 273 PRO A C 1
ATOM 1370 O O . PRO A 1 231 ? 149.818 137.994 13.327 1.00 107.81 273 PRO A O 1
ATOM 1374 N N . LEU A 1 232 ? 150.162 136.146 14.568 1.00 109.08 274 LEU A N 1
ATOM 1375 C CA . LEU A 1 232 ? 151.572 136.456 14.779 1.00 97.57 274 LEU A CA 1
ATOM 1376 C C . LEU A 1 232 ? 152.360 136.319 13.484 1.00 97.23 274 LEU A C 1
ATOM 1377 O O . LEU A 1 232 ? 153.236 137.139 13.183 1.00 94.01 274 LEU A O 1
ATOM 1382 N N . ILE A 1 233 ? 152.071 135.269 12.715 1.00 104.54 275 ILE A N 1
ATOM 1383 C CA . ILE A 1 233 ? 152.758 135.055 11.448 1.00 108.92 275 ILE A CA 1
ATOM 1384 C C . ILE A 1 233 ? 152.479 136.208 10.494 1.00 114.18 275 ILE A C 1
ATOM 1385 O O . ILE A 1 233 ? 153.395 136.738 9.853 1.00 119.73 2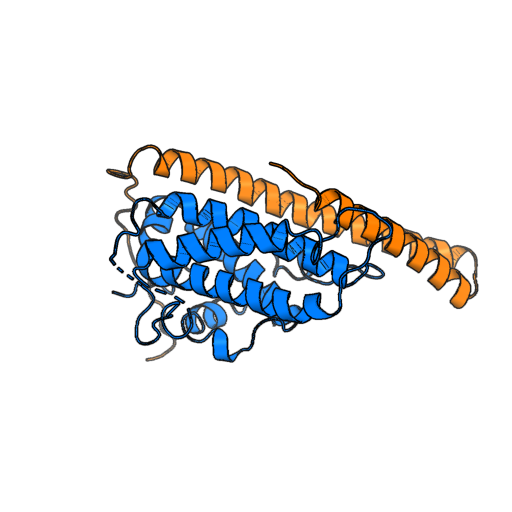75 ILE A O 1
ATOM 1390 N N . GLU A 1 234 ? 151.214 136.635 10.408 1.00 103.90 276 GLU A N 1
ATOM 1391 C CA . GLU A 1 234 ? 150.868 137.784 9.577 1.00 111.04 276 GLU A CA 1
ATOM 1392 C C . GLU A 1 234 ? 151.582 139.042 10.054 1.00 104.76 276 GLU A C 1
ATOM 1393 O O . GLU A 1 234 ? 152.040 139.852 9.239 1.00 106.16 276 GLU A O 1
ATOM 1399 N N . SER A 1 235 ? 151.680 139.227 11.373 1.00 102.63 277 SER A N 1
ATOM 1400 C CA . SER A 1 235 ? 152.397 140.381 11.899 1.00 101.58 277 SER A CA 1
ATOM 1401 C C . SER A 1 235 ? 153.872 140.332 11.535 1.00 111.97 277 SER A C 1
ATOM 1402 O O . SER A 1 235 ? 154.503 141.380 11.365 1.00 111.21 277 SER A O 1
ATOM 1405 N N . PHE A 1 236 ? 154.432 139.133 11.404 1.00 110.33 278 PHE A N 1
ATOM 1406 C CA . PHE A 1 236 ? 155.840 138.965 11.078 1.00 91.60 278 PHE A CA 1
ATOM 1407 C C . PHE A 1 236 ? 156.142 139.161 9.598 1.00 99.60 278 PHE A C 1
ATOM 1408 O O . PHE A 1 236 ? 157.301 139.012 9.202 1.00 89.31 278 PHE A O 1
ATOM 1416 N N . GLU A 1 237 ? 155.151 139.497 8.775 1.00 121.15 279 GLU A N 1
ATOM 1417 C CA . GLU A 1 237 ? 155.373 139.613 7.334 1.00 129.20 279 GLU A CA 1
ATOM 1418 C C . GLU A 1 237 ? 156.254 140.823 7.052 1.00 129.11 279 GLU A C 1
ATOM 1419 O O . GLU A 1 237 ? 155.769 141.948 6.907 1.00 126.79 279 GLU A O 1
ATOM 1425 N N . LYS A 1 238 ? 157.558 140.549 6.946 1.00 127.84 280 LYS A N 1
ATOM 1426 C CA . LYS A 1 238 ? 158.684 141.473 6.850 1.00 122.13 280 LYS A CA 1
ATOM 1427 C C . LYS A 1 238 ? 159.875 140.690 7.387 1.00 123.66 280 LYS A C 1
ATOM 1428 O O . LYS A 1 238 ? 161.036 140.983 7.079 1.00 130.74 280 LYS A O 1
ATOM 1434 N N . GLN A 1 239 ? 159.565 139.666 8.190 1.00 111.95 281 GLN A N 1
ATOM 1435 C CA . GLN A 1 239 ? 160.538 138.757 8.785 1.00 99.60 281 GLN A CA 1
ATOM 1436 C C . GLN A 1 239 ? 160.095 137.300 8.754 1.00 96.63 281 GLN A C 1
ATOM 1437 O O . GLN A 1 239 ? 160.868 136.436 9.180 1.00 92.50 281 GLN A O 1
ATOM 1443 N N . GLY A 1 240 ? 158.889 136.993 8.275 1.00 94.44 282 GLY A N 1
ATOM 1444 C CA . GLY A 1 240 ? 158.375 135.635 8.271 1.00 87.46 282 GLY A CA 1
ATOM 1445 C C . GLY A 1 240 ? 158.200 135.066 6.878 1.00 100.44 282 GLY A C 1
ATOM 1446 O O . GLY A 1 240 ? 157.388 134.158 6.668 1.00 110.37 282 GLY A O 1
ATOM 1447 N N . LYS A 1 241 ? 158.943 135.629 5.921 1.00 104.37 283 LYS A N 1
ATOM 1448 C CA . LYS A 1 241 ? 159.090 135.117 4.561 1.00 104.84 283 LYS A CA 1
ATOM 1449 C C . LYS A 1 241 ? 157.857 135.358 3.698 1.00 106.29 283 LYS A C 1
ATOM 1450 O O . LYS A 1 241 ? 156.721 135.184 4.151 1.00 116.62 283 LYS A O 1
ATOM 1456 N N . ILE A 1 242 ? 158.081 135.764 2.451 1.00 116.95 284 ILE A N 1
ATOM 1457 C CA . ILE A 1 242 ? 157.003 136.003 1.499 1.00 134.22 284 ILE A CA 1
ATOM 1458 C C . ILE A 1 242 ? 157.318 135.340 0.162 1.00 137.16 284 ILE A C 1
ATOM 1459 O O . ILE A 1 242 ? 156.864 134.230 -0.115 1.00 132.88 284 ILE A O 1
ATOM 1461 N N . ASN B 2 13 ? 139.786 144.589 15.126 1.00 121.45 259 ASN B N 1
ATOM 1462 C CA . ASN B 2 13 ? 139.147 145.882 14.907 1.00 123.35 259 ASN B CA 1
ATOM 1463 C C . ASN B 2 13 ? 139.728 146.555 13.665 1.00 129.09 259 ASN B C 1
ATOM 1464 O O . ASN B 2 13 ? 139.142 146.498 12.582 1.00 119.57 259 ASN B O 1
ATOM 1469 N N . GLY B 2 14 ? 140.886 147.192 13.828 1.00 144.78 260 GLY B N 1
ATOM 1470 C CA . GLY B 2 14 ? 141.568 147.838 12.728 1.00 153.23 260 GLY B CA 1
ATOM 1471 C C . GLY B 2 14 ? 143.046 147.947 13.025 1.00 155.43 260 GLY B C 1
ATOM 1472 O O . GLY B 2 14 ? 143.513 147.572 14.103 1.00 150.27 260 GLY B O 1
ATOM 1473 N N . THR B 2 15 ? 143.789 148.471 12.050 1.00 158.49 261 THR B N 1
ATOM 1474 C CA . THR B 2 15 ? 145.237 148.623 12.180 1.00 157.38 261 THR B CA 1
ATOM 1475 C C . THR B 2 15 ? 145.531 149.826 13.073 1.00 155.27 261 THR B C 1
ATOM 1476 O O . THR B 2 15 ? 145.839 150.928 12.614 1.00 153.65 261 THR B O 1
ATOM 1480 N N . ILE B 2 16 ? 145.421 149.605 14.382 1.00 144.59 262 ILE B N 1
ATOM 1481 C CA . ILE B 2 16 ? 145.846 150.575 15.382 1.00 135.16 262 ILE B CA 1
ATOM 1482 C C . ILE B 2 16 ? 146.962 149.937 16.199 1.00 135.12 262 ILE B C 1
ATOM 1483 O O . ILE B 2 16 ? 146.932 148.733 16.480 1.00 136.30 262 ILE B O 1
ATOM 1488 N N . SER B 2 17 ? 147.969 150.734 16.540 1.00 122.63 263 SER B N 1
ATOM 1489 C CA . SER B 2 17 ? 149.129 150.213 17.249 1.00 114.16 263 SER B CA 1
ATOM 1490 C C . SER B 2 17 ? 148.845 150.098 18.741 1.00 115.86 263 SER B C 1
ATOM 1491 O O . SER B 2 17 ? 148.144 150.931 19.323 1.00 108.52 263 SER B O 1
ATOM 1493 N N . ASN B 2 18 ? 149.410 149.064 19.362 1.00 125.31 264 ASN B N 1
ATOM 1494 C CA . ASN B 2 18 ? 149.220 148.795 20.782 1.00 125.16 264 ASN B CA 1
ATOM 1495 C C . ASN B 2 18 ? 150.579 148.631 21.452 1.00 121.49 264 ASN B C 1
ATOM 1496 O O . ASN B 2 18 ? 151.455 147.938 20.923 1.00 124.00 264 ASN B O 1
ATOM 1501 N N . TYR B 2 19 ? 150.749 149.273 22.611 1.00 112.37 265 TYR B N 1
ATOM 1502 C CA . TYR B 2 19 ? 151.981 149.236 23.391 1.00 105.14 265 TYR B CA 1
ATOM 1503 C C . TYR B 2 19 ? 151.658 148.817 24.819 1.00 107.34 265 TYR B C 1
ATOM 1504 O O . TYR B 2 19 ? 150.700 149.309 25.415 1.00 117.10 265 TYR B O 1
ATOM 1513 N N . MET B 2 20 ? 152.453 147.920 25.388 1.00 118.88 266 MET B N 1
ATOM 1514 C CA . MET B 2 20 ? 152.181 147.494 26.751 1.00 111.99 266 MET B CA 1
ATOM 1515 C C . MET B 2 20 ? 153.451 147.549 27.587 1.00 113.97 266 MET B C 1
ATOM 1516 O O . MET B 2 20 ? 154.571 147.442 27.079 1.00 111.95 266 MET B O 1
ATOM 1521 N N . TYR B 2 21 ? 153.247 147.740 28.885 1.00 123.96 267 TYR B N 1
ATOM 1522 C CA . TYR B 2 21 ? 154.311 147.825 29.870 1.00 126.44 267 TYR B CA 1
ATOM 1523 C C . TYR B 2 21 ? 154.269 146.585 30.750 1.00 127.12 267 TYR B C 1
ATOM 1524 O O . TYR B 2 21 ? 153.195 146.056 31.053 1.00 131.63 267 TYR B O 1
ATOM 1533 N N . PHE B 2 22 ? 155.446 146.120 31.155 1.00 134.08 268 PHE B N 1
ATOM 1534 C CA . PHE B 2 22 ? 155.561 144.867 31.881 1.00 142.12 268 PHE B CA 1
ATOM 1535 C C . PHE B 2 22 ? 156.340 145.076 33.169 1.00 155.53 268 PHE B C 1
ATOM 1536 O O . PHE B 2 22 ? 157.175 145.979 33.272 1.00 153.60 268 PHE B O 1
ATOM 1544 N N . GLU B 2 23 ? 156.054 144.221 34.154 1.00 121.67 269 GLU B N 1
ATOM 1545 C CA . GLU B 2 23 ? 156.821 144.245 35.393 1.00 129.88 269 GLU B CA 1
ATOM 1546 C C . GLU B 2 23 ? 158.285 143.914 35.136 1.00 130.14 269 GLU B C 1
ATOM 1547 O O . GLU B 2 23 ? 159.156 144.317 35.912 1.00 144.30 269 GLU B O 1
ATOM 1549 N N . ARG B 2 24 ? 158.574 143.171 34.064 1.00 119.85 270 ARG B N 1
ATOM 1550 C CA . ARG B 2 24 ? 159.927 142.851 33.609 1.00 114.30 270 ARG B CA 1
ATOM 1551 C C . ARG B 2 24 ? 160.711 142.032 34.639 1.00 98.39 270 ARG B C 1
ATOM 1552 O O . ARG B 2 24 ? 161.875 141.676 34.402 1.00 109.31 270 ARG B O 1
ATOM 1560 N N . ARG B 2 25 ? 160.061 141.638 35.733 1.00 84.14 271 ARG B N 1
ATOM 1561 C CA . ARG B 2 25 ? 160.656 141.009 36.906 1.00 82.60 271 ARG B CA 1
ATOM 1562 C C . ARG B 2 25 ? 161.075 139.557 36.699 1.00 93.07 271 ARG B C 1
ATOM 1563 O O . ARG B 2 25 ? 160.218 138.675 36.547 1.00 100.02 271 ARG B O 1
ATOM 1571 N N . PRO B 2 26 ? 162.376 139.264 36.731 1.00 104.50 272 PRO B N 1
ATOM 1572 C CA . PRO B 2 26 ? 162.836 137.875 36.837 1.00 86.76 272 PRO B CA 1
ATOM 1573 C C . PRO B 2 26 ? 162.804 137.323 38.253 1.00 92.18 272 PRO B C 1
ATOM 1574 O O . PRO B 2 26 ? 163.330 136.231 38.486 1.00 90.67 272 PRO B O 1
ATOM 1578 N N . ASP B 2 27 ? 162.218 138.056 39.195 1.00 106.79 273 ASP B N 1
ATOM 1579 C CA . ASP B 2 27 ? 162.104 137.595 40.568 1.00 111.92 273 ASP B CA 1
ATOM 1580 C C . ASP B 2 27 ? 161.187 136.380 40.654 1.00 122.06 273 ASP B C 1
ATOM 1581 O O . ASP B 2 27 ? 160.339 136.145 39.788 1.00 121.60 273 ASP B O 1
ATOM 1586 N N . LEU B 2 28 ? 161.368 135.608 41.730 1.00 146.18 274 LEU B N 1
ATOM 1587 C CA . LEU B 2 28 ? 160.564 134.414 42.010 1.00 153.82 274 LEU B CA 1
ATOM 1588 C C . LEU B 2 28 ? 160.568 133.438 40.837 1.00 141.03 274 LEU B C 1
ATOM 1589 O O . LEU B 2 28 ? 159.667 132.607 40.697 1.00 147.17 274 LEU B O 1
ATOM 1591 N N . LEU B 2 29 ? 161.578 133.543 39.976 1.00 113.76 275 LEU B N 1
ATOM 1592 C CA . LEU B 2 29 ? 161.794 132.591 38.893 1.00 93.07 275 LEU B CA 1
ATOM 1593 C C . LEU B 2 29 ? 162.795 131.552 39.387 1.00 92.00 275 LEU B C 1
ATOM 1594 O O . LEU B 2 29 ? 163.982 131.853 39.551 1.00 98.46 275 LEU B O 1
ATOM 1599 N N . THR B 2 30 ? 162.306 130.329 39.615 1.00 86.79 276 THR B N 1
ATOM 1600 C CA . THR B 2 30 ? 163.001 129.280 40.360 1.00 98.80 276 THR B CA 1
ATOM 1601 C C . THR B 2 30 ? 164.456 129.061 39.961 1.00 108.36 276 THR B C 1
ATOM 1602 O O . THR B 2 30 ? 164.801 127.995 39.444 1.00 116.92 276 THR B O 1
ATOM 1604 N N . LYS B 2 31 ? 165.308 130.059 40.220 1.00 103.51 277 LYS B N 1
ATOM 1605 C CA . LYS B 2 31 ? 166.765 129.970 40.109 1.00 92.19 277 LYS B CA 1
ATOM 1606 C C . LYS B 2 31 ? 167.250 129.229 38.868 1.00 82.90 277 LYS B C 1
ATOM 1607 O O . LYS B 2 31 ? 167.895 129.822 37.999 1.00 96.35 277 LYS B O 1
ATOM 1609 N N . GLY B 2 32 ? 166.962 127.928 38.793 1.00 113.12 278 GLY B N 1
ATOM 1610 C CA . GLY B 2 32 ? 167.387 127.148 37.643 1.00 95.99 278 GLY B CA 1
ATOM 1611 C C . GLY B 2 32 ? 166.850 127.689 36.334 1.00 90.88 278 GLY B C 1
ATOM 1612 O O . GLY B 2 32 ? 167.565 127.733 35.331 1.00 89.95 278 GLY B O 1
ATOM 1613 N N . THR B 2 33 ? 165.584 128.116 36.326 1.00 90.48 279 THR B N 1
ATOM 1614 C CA . THR B 2 33 ? 165.011 128.699 35.116 1.00 93.98 279 THR B CA 1
ATOM 1615 C C . THR B 2 33 ? 165.763 129.959 34.702 1.00 92.10 279 THR B C 1
ATOM 1616 O O . THR B 2 33 ? 165.967 130.203 33.507 1.00 78.89 279 THR B O 1
ATOM 1620 N N . GLN B 2 34 ? 166.191 130.766 35.676 1.00 99.27 280 GLN B N 1
ATOM 1621 C CA . GLN B 2 34 ? 167.016 131.930 35.367 1.00 93.68 280 GLN B CA 1
ATOM 1622 C C . GLN B 2 34 ? 168.334 131.506 34.732 1.00 93.85 280 GLN B C 1
ATOM 1623 O O . GLN B 2 34 ? 168.798 132.119 33.764 1.00 85.30 280 GLN B O 1
ATOM 1629 N N . ASP B 2 35 ? 168.954 130.452 35.269 1.00 105.21 281 ASP B N 1
ATOM 1630 C CA . ASP B 2 35 ? 170.201 129.956 34.698 1.00 104.52 281 ASP B CA 1
ATOM 1631 C C . ASP B 2 35 ? 169.962 129.273 33.359 1.00 95.49 281 ASP B C 1
ATOM 1632 O O . ASP B 2 35 ? 170.774 129.404 32.436 1.00 86.96 281 ASP B O 1
ATOM 1637 N N . LYS B 2 36 ? 168.860 128.532 33.236 1.00 88.45 282 LYS B N 1
ATOM 1638 C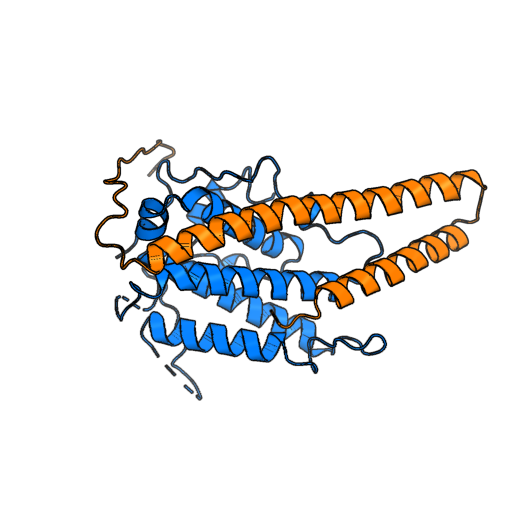 CA . LYS B 2 36 ? 168.546 127.905 31.958 1.00 79.41 282 LYS B CA 1
ATOM 1639 C C . LYS B 2 36 ? 168.306 128.955 30.885 1.00 80.52 282 LYS B C 1
ATOM 1640 O O . LYS B 2 36 ? 168.728 128.785 29.737 1.00 81.18 282 LYS B O 1
ATOM 1646 N N . ALA B 2 37 ? 167.650 130.059 31.247 1.00 82.40 283 ALA B N 1
ATOM 1647 C CA . ALA B 2 37 ? 167.384 131.114 30.275 1.00 69.30 283 ALA B CA 1
ATOM 1648 C C . ALA B 2 37 ? 168.679 131.721 29.754 1.00 67.08 283 ALA B C 1
ATOM 1649 O O . ALA B 2 37 ? 168.777 132.077 28.574 1.00 81.50 283 ALA B O 1
ATOM 1651 N N . ALA B 2 38 ? 169.690 131.843 30.616 1.00 68.82 284 ALA B N 1
ATOM 1652 C CA . ALA B 2 38 ? 170.972 132.368 30.161 1.00 67.37 284 ALA B CA 1
ATOM 1653 C C . ALA B 2 38 ? 171.661 131.400 29.210 1.00 78.98 284 ALA B C 1
ATOM 1654 O O . ALA B 2 38 ? 172.422 131.827 28.335 1.00 74.23 284 ALA B O 1
ATOM 1656 N N . ALA B 2 39 ? 171.405 130.099 29.359 1.00 81.52 285 ALA B N 1
ATOM 1657 C CA . ALA B 2 39 ? 172.038 129.122 28.482 1.00 67.59 285 ALA B CA 1
ATOM 1658 C C . ALA B 2 39 ? 171.467 129.194 27.073 1.00 69.36 285 ALA B C 1
ATOM 1659 O O . ALA B 2 39 ? 172.213 129.113 26.090 1.00 63.79 285 ALA B O 1
ATOM 1661 N N . VAL B 2 40 ? 170.146 129.349 26.952 1.00 67.41 286 VAL B N 1
ATOM 1662 C CA . VAL B 2 40 ? 169.546 129.410 25.625 1.00 69.82 286 VAL B CA 1
ATOM 1663 C C . VAL B 2 40 ? 169.956 130.691 24.914 1.00 63.19 286 VAL B C 1
ATOM 1664 O O . VAL B 2 40 ? 170.129 130.700 23.691 1.00 69.65 286 VAL B O 1
ATOM 1668 N N . LYS B 2 41 ? 170.127 131.786 25.659 1.00 60.94 287 LYS B N 1
ATOM 1669 C CA . LYS B 2 41 ? 170.633 133.015 25.056 1.00 66.10 287 LYS B CA 1
ATOM 1670 C C . LYS B 2 41 ? 171.957 132.769 24.348 1.00 63.83 287 LYS B C 1
ATOM 1671 O O . LYS B 2 41 ? 172.111 133.098 23.168 1.00 69.82 287 LYS B O 1
ATOM 1677 N N . LEU B 2 42 ? 172.919 132.164 25.049 1.00 57.07 288 LEU B N 1
ATOM 1678 C CA . LEU B 2 42 ? 174.214 131.884 24.440 1.00 70.50 288 LEU B CA 1
ATOM 1679 C C . LEU B 2 42 ? 174.075 130.906 23.280 1.00 61.32 288 LEU B C 1
ATOM 1680 O O . LEU B 2 42 ? 174.661 131.106 22.212 1.00 59.73 288 LEU B O 1
ATOM 1685 N N . LYS B 2 43 ? 173.292 129.840 23.474 1.00 57.01 289 LYS B N 1
ATOM 1686 C CA . LYS B 2 43 ? 173.171 128.805 22.450 1.00 55.12 289 LYS B CA 1
ATOM 1687 C C . LYS B 2 43 ? 172.512 129.345 21.188 1.00 64.26 289 LYS B C 1
ATOM 1688 O O . LYS B 2 43 ? 172.973 129.072 20.073 1.00 60.68 289 LYS B O 1
ATOM 1694 N N . ILE B 2 44 ? 171.437 130.120 21.343 1.00 64.93 290 ILE B N 1
ATOM 1695 C CA . ILE B 2 44 ? 170.709 130.626 20.182 1.00 50.47 290 ILE B CA 1
ATOM 1696 C C . ILE B 2 44 ? 171.566 131.616 19.403 1.00 48.60 290 ILE B C 1
ATOM 1697 O O . ILE B 2 44 ? 171.633 131.566 18.169 1.00 57.45 290 ILE B O 1
ATOM 1702 N N . GLU B 2 45 ? 172.245 132.523 20.110 1.00 50.89 291 GLU B N 1
ATOM 1703 C CA . GLU B 2 45 ? 173.097 133.492 19.429 1.00 59.02 291 GLU B CA 1
ATOM 1704 C C . GLU B 2 45 ? 174.251 132.799 18.717 1.00 65.03 291 GLU B C 1
ATOM 1705 O O . GLU B 2 45 ? 174.583 133.145 17.578 1.00 62.61 291 GLU B O 1
ATOM 1711 N N . ASN B 2 46 ? 174.869 131.810 19.366 1.00 67.66 292 ASN B N 1
ATOM 1712 C CA . ASN B 2 46 ? 175.922 131.045 18.707 1.00 65.81 292 ASN B CA 1
ATOM 1713 C C . ASN B 2 46 ? 175.366 130.237 17.542 1.00 69.46 292 ASN B C 1
ATOM 1714 O O . ASN B 2 46 ? 176.038 130.077 16.518 1.00 68.88 292 ASN B O 1
ATOM 1719 N N . PHE B 2 47 ? 174.142 129.721 17.676 1.00 62.69 293 PHE B N 1
ATOM 1720 C CA . PHE B 2 47 ? 173.564 128.903 16.613 1.00 59.88 293 PHE B CA 1
ATOM 1721 C C . PHE B 2 47 ? 173.330 129.727 15.355 1.00 47.17 293 PHE B C 1
ATOM 1722 O O . PHE B 2 47 ? 173.749 129.338 14.260 1.00 78.53 293 PHE B O 1
ATOM 1730 N N . TYR B 2 48 ? 172.668 130.876 15.492 1.00 44.44 294 TYR B N 1
ATOM 1731 C CA . TYR B 2 48 ? 172.313 131.657 14.312 1.00 47.44 294 TYR B CA 1
ATOM 1732 C C . TYR B 2 48 ? 173.518 132.372 13.720 1.00 48.55 294 TYR B C 1
ATOM 1733 O O . TYR B 2 48 ? 173.582 132.563 12.501 1.00 49.50 294 TYR B O 1
ATOM 1742 N N . GLN B 2 49 ? 174.480 132.770 14.550 1.00 49.69 295 GLN B N 1
ATOM 1743 C CA . GLN B 2 49 ? 175.701 133.348 14.003 1.00 54.47 295 GLN B CA 1
ATOM 1744 C C . GLN B 2 49 ? 176.472 132.307 13.206 1.00 63.47 295 GLN B C 1
ATOM 1745 O O . GLN B 2 49 ? 177.010 132.607 12.135 1.00 65.14 295 GLN B O 1
ATOM 1751 N N . SER B 2 50 ? 176.514 131.068 13.699 1.00 64.30 296 SER B N 1
ATOM 1752 C CA . SER B 2 50 ? 177.170 130.002 12.950 1.00 58.59 296 SER B CA 1
ATOM 1753 C C . SER B 2 50 ? 176.326 129.546 11.766 1.00 50.81 296 SER B C 1
ATOM 1754 O O . SER B 2 50 ? 176.876 129.149 10.734 1.00 57.71 296 SER B O 1
ATOM 1757 N N . SER B 2 51 ? 174.998 129.597 11.888 1.00 53.70 297 SER B N 1
ATOM 1758 C CA . SER B 2 51 ? 174.133 129.156 10.798 1.00 43.11 297 SER B CA 1
ATOM 1759 C C . SER B 2 51 ? 174.326 130.027 9.565 1.00 47.35 297 SER B C 1
ATOM 1760 O O . SER B 2 51 ? 174.421 129.524 8.440 1.00 63.25 297 SER B O 1
ATOM 1763 N N . VAL B 2 52 ? 174.378 131.345 9.762 1.00 60.86 298 VAL B N 1
ATOM 1764 C CA . VAL B 2 52 ? 174.669 132.251 8.657 1.00 66.36 298 VAL B CA 1
ATOM 1765 C C . VAL B 2 52 ? 176.077 132.005 8.132 1.00 53.79 298 VAL B C 1
ATOM 1766 O O . VAL B 2 52 ? 176.326 132.059 6.922 1.00 61.64 298 VAL B O 1
ATOM 1770 N N . LYS B 2 53 ? 177.013 131.709 9.035 1.00 58.58 299 LYS B N 1
ATOM 1771 C CA . LYS B 2 53 ? 178.391 131.457 8.628 1.00 42.98 299 LYS B CA 1
ATOM 1772 C C . LYS B 2 53 ? 178.488 130.210 7.753 1.00 45.09 299 LYS B C 1
ATOM 1773 O O . LYS B 2 53 ? 179.195 130.204 6.739 1.00 58.23 299 LYS B O 1
ATOM 1779 N N . TYR B 2 54 ? 177.777 129.143 8.128 1.00 54.41 300 TYR B N 1
ATOM 1780 C CA . TYR B 2 54 ? 177.779 127.926 7.320 1.00 48.00 300 TYR B CA 1
ATOM 1781 C C . TYR B 2 54 ? 177.199 128.184 5.937 1.00 54.63 300 TYR B C 1
ATOM 1782 O O . TYR B 2 54 ? 177.744 127.728 4.926 1.00 52.87 300 TYR B O 1
ATOM 1791 N N . ALA B 2 55 ? 176.079 128.905 5.876 1.00 51.99 301 ALA B N 1
ATOM 1792 C CA . ALA B 2 55 ? 175.422 129.148 4.598 1.00 42.73 301 ALA B CA 1
ATOM 1793 C C . ALA B 2 55 ? 176.257 130.060 3.710 1.00 64.16 301 ALA B C 1
ATOM 1794 O O . ALA B 2 55 ? 176.280 129.890 2.486 1.00 65.62 301 ALA B O 1
ATOM 1796 N N . ILE B 2 56 ? 176.948 131.034 4.306 1.00 69.67 302 ILE B N 1
ATOM 1797 C CA . ILE B 2 56 ? 177.788 131.934 3.519 1.00 67.88 302 ILE B CA 1
ATOM 1798 C C . ILE B 2 56 ? 178.919 131.157 2.858 1.00 65.10 302 ILE B C 1
ATOM 1799 O O . ILE B 2 56 ? 179.157 131.281 1.650 1.00 69.11 302 ILE B O 1
ATOM 1804 N N . GLU B 2 57 ? 179.616 130.324 3.634 1.00 64.71 303 GLU B N 1
ATOM 1805 C CA . GLU B 2 57 ? 180.707 129.534 3.072 1.00 53.83 303 GLU B CA 1
ATOM 1806 C C . GLU B 2 57 ? 180.196 128.559 2.022 1.00 60.73 303 GLU B C 1
ATOM 1807 O O . GLU B 2 57 ? 180.849 128.342 0.994 1.00 61.08 303 GLU B O 1
ATOM 1813 N N . ARG B 2 58 ? 179.034 127.954 2.269 1.00 67.48 304 ARG B N 1
ATOM 1814 C CA . ARG B 2 58 ? 178.455 127.027 1.303 1.00 47.87 304 ARG B CA 1
ATOM 1815 C C . ARG B 2 58 ? 178.219 127.715 -0.035 1.00 62.26 304 ARG B C 1
ATOM 1816 O O . ARG B 2 58 ? 178.545 127.169 -1.095 1.00 71.78 304 ARG B O 1
ATOM 1824 N N . ASN B 2 59 ? 177.663 128.928 -0.003 1.00 64.41 305 ASN B N 1
ATOM 1825 C CA . ASN B 2 59 ? 177.435 129.663 -1.241 1.00 62.01 305 ASN B CA 1
ATOM 1826 C C . ASN B 2 59 ? 178.749 130.139 -1.847 1.00 46.62 305 ASN B C 1
ATOM 1827 O O . ASN B 2 59 ? 178.915 130.121 -3.071 1.00 47.90 305 ASN B O 1
ATOM 1832 N N . GLU B 2 60 ? 179.699 130.560 -1.006 1.00 54.61 306 GLU B N 1
ATOM 1833 C CA . GLU B 2 60 ? 180.974 131.054 -1.519 1.00 54.89 306 GLU B CA 1
ATOM 1834 C C . GLU B 2 60 ? 181.759 129.949 -2.211 1.00 55.07 306 GLU B C 1
ATOM 1835 O O . GLU B 2 60 ? 182.433 130.197 -3.217 1.00 69.48 306 GLU B O 1
ATOM 1841 N N . ARG B 2 61 ? 181.690 128.723 -1.690 1.00 48.87 307 ARG B N 1
ATOM 1842 C CA . ARG B 2 61 ? 182.379 127.616 -2.343 1.00 49.56 307 ARG B CA 1
ATOM 1843 C C . ARG B 2 61 ? 181.757 127.301 -3.697 1.00 52.16 307 ARG B C 1
ATOM 1844 O O . ARG B 2 61 ? 182.475 127.089 -4.681 1.00 46.30 307 ARG B O 1
ATOM 1852 N N . ARG B 2 62 ? 180.424 127.286 -3.771 1.00 59.00 308 ARG B N 1
ATOM 1853 C CA . ARG B 2 62 ? 179.753 126.951 -5.022 1.00 49.43 308 ARG B CA 1
ATOM 1854 C C . ARG B 2 62 ? 180.007 128.009 -6.087 1.00 47.96 308 ARG B C 1
ATOM 1855 O O . ARG B 2 62 ? 180.408 127.687 -7.211 1.00 53.24 308 ARG B O 1
ATOM 1863 N N . VAL B 2 63 ? 179.764 129.279 -5.757 1.00 50.31 309 VAL B N 1
ATOM 1864 C CA . VAL B 2 63 ? 179.925 130.343 -6.743 1.00 57.10 309 VAL B CA 1
ATOM 1865 C C . VAL B 2 63 ? 181.365 130.400 -7.233 1.00 63.61 309 VAL B C 1
ATOM 1866 O O . VAL B 2 63 ? 181.621 130.537 -8.436 1.00 65.05 309 VAL B O 1
ATOM 1870 N N . GLU B 2 64 ? 182.328 130.267 -6.316 1.00 53.95 310 GLU B N 1
ATOM 1871 C CA . GLU B 2 64 ? 183.732 130.278 -6.712 1.00 48.51 310 GLU B CA 1
ATOM 1872 C C . GLU B 2 64 ? 184.070 129.098 -7.615 1.00 47.07 310 GLU B C 1
ATOM 1873 O O . GLU B 2 64 ? 184.907 129.229 -8.514 1.00 46.31 310 GLU B O 1
ATOM 1879 N N . LEU B 2 65 ? 183.436 127.944 -7.399 1.00 44.12 311 LEU B N 1
ATOM 1880 C CA . LEU B 2 65 ? 183.659 126.815 -8.295 1.00 44.63 311 LEU B CA 1
ATOM 1881 C C . LEU B 2 65 ? 182.979 127.044 -9.637 1.00 49.47 311 LEU B C 1
ATOM 1882 O O . LEU B 2 65 ? 183.508 126.652 -10.682 1.00 53.39 311 LEU B O 1
ATOM 1887 N N . GLU B 2 66 ? 181.807 127.683 -9.629 1.00 60.41 312 GLU B N 1
ATOM 1888 C CA . GLU B 2 66 ? 181.098 127.935 -10.878 1.00 60.88 312 GLU B CA 1
ATOM 1889 C C . GLU B 2 66 ? 181.880 128.894 -11.765 1.00 60.60 312 GLU B C 1
ATOM 1890 O O . GLU B 2 66 ? 182.092 128.619 -12.951 1.00 69.68 312 GLU B O 1
ATOM 1896 N N . THR B 2 67 ? 182.330 130.023 -11.207 1.00 61.40 313 THR B N 1
ATOM 1897 C CA . THR B 2 67 ? 183.123 130.957 -11.999 1.00 63.93 313 THR B CA 1
ATOM 1898 C C . THR B 2 67 ? 184.434 130.327 -12.447 1.00 61.57 313 THR B C 1
ATOM 1899 O O . THR B 2 67 ? 184.929 130.630 -13.539 1.00 57.48 313 THR B O 1
ATOM 1903 N N . GLU B 2 68 ? 185.001 129.437 -11.630 1.00 50.35 314 GLU B N 1
ATOM 1904 C CA . GLU B 2 68 ? 186.233 128.756 -12.013 1.00 50.63 314 GLU B CA 1
ATOM 1905 C C . GLU B 2 68 ? 186.003 127.792 -13.173 1.00 69.35 314 GLU B C 1
ATOM 1906 O O . GLU B 2 68 ? 186.889 127.618 -14.018 1.00 70.91 314 GLU B O 1
ATOM 1912 N N . LEU B 2 69 ? 184.826 127.163 -13.239 1.00 66.77 315 LEU B N 1
ATOM 1913 C CA . LEU B 2 69 ? 184.580 126.179 -14.288 1.00 60.19 315 LEU B CA 1
ATOM 1914 C C . LEU B 2 69 ? 184.306 126.840 -15.633 1.00 58.51 315 LEU B C 1
ATOM 1915 O O . LEU B 2 69 ? 184.719 126.319 -16.674 1.00 73.02 315 LEU B O 1
ATOM 1920 N N . THR B 2 70 ? 183.608 127.978 -15.641 1.00 62.75 316 THR B N 1
ATOM 1921 C CA . THR B 2 70 ? 183.435 128.705 -16.894 1.00 76.61 316 THR B CA 1
ATOM 1922 C C . THR B 2 70 ? 184.740 129.325 -17.371 1.00 82.82 316 THR B C 1
ATOM 1923 O O . THR B 2 70 ? 184.833 129.726 -18.536 1.00 102.22 316 THR B O 1
ATOM 1927 N N . SER B 2 71 ? 185.747 129.404 -16.499 1.00 73.90 317 SER B N 1
ATOM 1928 C CA . SER B 2 71 ? 187.047 129.933 -16.887 1.00 66.34 317 SER B CA 1
ATOM 1929 C C . SER B 2 71 ? 187.802 128.983 -17.805 1.00 68.59 317 SER B C 1
ATOM 1930 O O . SER B 2 71 ? 188.687 129.425 -18.546 1.00 65.60 317 SER B O 1
ATOM 1933 N N . HIS B 2 72 ? 187.472 127.694 -17.779 1.00 76.51 318 HIS B N 1
ATOM 1934 C CA . HIS B 2 72 ? 188.174 126.697 -18.571 1.00 76.38 318 HIS B CA 1
ATOM 1935 C C . HIS B 2 72 ? 187.387 126.244 -19.795 1.00 86.35 318 HIS B C 1
ATOM 1936 O O . HIS B 2 72 ? 187.810 125.302 -20.472 1.00 87.78 318 HIS B O 1
ATOM 1943 N N . ASN B 2 73 ? 186.257 126.894 -20.093 1.00 86.02 319 ASN B N 1
ATOM 1944 C CA . ASN B 2 73 ? 185.437 126.580 -21.268 1.00 89.88 319 ASN B CA 1
ATOM 1945 C C . ASN B 2 73 ? 185.028 125.108 -21.281 1.00 87.86 319 ASN B C 1
ATOM 1946 O O . ASN B 2 73 ? 185.079 124.438 -22.314 1.00 94.64 319 ASN B O 1
ATOM 1951 N N . TRP B 2 74 ? 184.623 124.597 -20.122 1.00 75.52 320 TRP B N 1
ATOM 1952 C CA . TRP B 2 74 ? 184.181 123.215 -20.024 1.00 66.64 320 TRP B CA 1
ATOM 1953 C C . TRP B 2 74 ? 182.774 123.056 -20.585 1.00 65.30 320 TRP B C 1
ATOM 1954 O O . TRP B 2 74 ? 181.984 124.003 -20.624 1.00 85.87 320 TRP B O 1
ATOM 1965 N N . SER B 2 75 ? 182.468 121.841 -21.029 1.00 61.43 321 SER B N 1
ATOM 1966 C CA . SER B 2 75 ? 181.110 121.528 -21.440 1.00 66.90 321 SER B CA 1
ATOM 1967 C C . SER B 2 75 ? 180.174 121.625 -20.243 1.00 63.75 321 SER B C 1
ATOM 1968 O O . SER B 2 75 ? 180.562 121.372 -19.100 1.00 77.35 321 SER B O 1
ATOM 1971 N N . GLU B 2 76 ? 178.928 122.014 -20.517 1.00 67.93 322 GLU B N 1
ATOM 1972 C CA . GLU B 2 76 ? 177.966 122.233 -19.441 1.00 72.96 322 GLU B CA 1
ATOM 1973 C C . GLU B 2 76 ? 177.718 120.955 -18.657 1.00 63.06 322 GLU B C 1
ATOM 1974 O O . GLU B 2 76 ? 177.527 120.992 -17.436 1.00 61.40 322 GLU B O 1
ATOM 1980 N N . GLU B 2 77 ? 177.729 119.810 -19.340 1.00 62.79 323 GLU B N 1
ATOM 1981 C CA . GLU B 2 77 ? 177.535 118.542 -18.651 1.00 63.97 323 GLU B CA 1
ATOM 1982 C C . GLU B 2 77 ? 178.728 118.196 -17.771 1.00 63.23 323 GLU B C 1
ATOM 1983 O O . GLU B 2 77 ? 178.569 117.511 -16.755 1.00 81.43 323 GLU B O 1
ATOM 1989 N N . ARG B 2 78 ? 179.924 118.664 -18.134 1.00 70.23 324 ARG B N 1
ATOM 1990 C CA . ARG B 2 78 ? 181.090 118.409 -17.294 1.00 75.31 324 ARG B CA 1
ATOM 1991 C C . ARG B 2 78 ? 181.090 119.308 -16.065 1.00 68.35 324 ARG B C 1
ATOM 1992 O O . ARG B 2 78 ? 181.459 118.867 -14.970 1.00 74.01 324 ARG B O 1
ATOM 2000 N N . LYS B 2 79 ? 180.686 120.572 -16.224 1.00 67.45 325 LYS B N 1
ATOM 2001 C CA . LYS B 2 79 ? 180.584 121.460 -15.070 1.00 51.78 325 LYS B CA 1
ATOM 2002 C C . LYS B 2 79 ? 179.568 120.938 -14.064 1.00 63.44 325 LYS B C 1
ATOM 2003 O O . LYS B 2 79 ? 179.815 120.959 -12.853 1.00 53.61 325 LYS B O 1
ATOM 2009 N N . SER B 2 80 ? 178.417 120.465 -14.548 1.00 62.68 326 SER B N 1
ATOM 2010 C CA . SER B 2 80 ? 177.382 119.977 -13.642 1.00 59.59 326 SER B CA 1
ATOM 2011 C C . SER B 2 80 ? 177.865 118.769 -12.848 1.00 59.76 326 SER B C 1
ATOM 2012 O O . SER B 2 80 ? 177.540 118.628 -11.665 1.00 48.93 326 SER B O 1
ATOM 2015 N N . ARG B 2 81 ? 178.649 117.890 -13.476 1.00 56.39 327 ARG B N 1
ATOM 2016 C CA . ARG B 2 81 ? 179.195 116.747 -12.749 1.00 58.88 327 ARG B CA 1
ATOM 2017 C C . ARG B 2 81 ? 180.171 117.197 -11.672 1.00 54.29 327 ARG B C 1
ATOM 2018 O O . ARG B 2 81 ? 180.199 116.634 -10.572 1.00 52.59 327 ARG B O 1
ATOM 2026 N N . GLN B 2 82 ? 180.987 118.207 -11.972 1.00 48.18 328 GLN B N 1
ATOM 2027 C CA . GLN B 2 82 ? 181.884 118.755 -10.962 1.00 53.05 328 GLN B CA 1
ATOM 2028 C C . GLN B 2 82 ? 181.103 119.470 -9.869 1.00 65.10 328 GLN B C 1
ATOM 2029 O O . GLN B 2 82 ? 181.404 119.314 -8.681 1.00 41.17 328 GLN B O 1
ATOM 2035 N N . LEU B 2 83 ? 180.093 120.253 -10.252 1.00 62.04 329 LEU B N 1
ATOM 2036 C CA . LEU B 2 83 ? 179.276 120.938 -9.257 1.00 47.31 329 LEU B CA 1
ATOM 2037 C C . LEU B 2 83 ? 178.464 119.943 -8.438 1.00 62.68 329 LEU B C 1
ATOM 2038 O O . LEU B 2 83 ? 178.293 120.119 -7.227 1.00 68.36 329 LEU B O 1
ATOM 2043 N N . SER B 2 84 ? 177.965 118.882 -9.077 1.00 55.44 330 SER B N 1
ATOM 2044 C CA . SER B 2 84 ? 177.255 117.850 -8.330 1.00 50.06 330 SER B CA 1
ATOM 2045 C C . SER B 2 84 ? 178.203 117.068 -7.432 1.00 52.01 330 SER B C 1
ATOM 2046 O O . SER B 2 84 ? 177.784 116.556 -6.389 1.00 55.40 330 SER B O 1
ATOM 2049 N N . SER B 2 85 ? 179.479 116.968 -7.815 1.00 47.55 331 SER B N 1
ATOM 2050 C CA . SER B 2 85 ? 180.458 116.309 -6.957 1.00 59.32 331 SER B CA 1
ATOM 2051 C C . SER B 2 85 ? 180.695 117.116 -5.687 1.00 66.72 331 SER B C 1
ATOM 2052 O O . SER B 2 85 ? 180.908 116.546 -4.610 1.00 81.32 331 SER B O 1
ATOM 2055 N N . LEU B 2 86 ? 180.660 118.446 -5.794 1.00 62.37 332 LEU B N 1
ATOM 2056 C CA . LEU B 2 86 ? 180.743 119.283 -4.604 1.00 53.04 332 LEU B CA 1
ATOM 2057 C C . LEU B 2 86 ? 179.510 119.106 -3.728 1.00 51.12 332 LEU B C 1
ATOM 2058 O O . LEU B 2 86 ? 179.626 118.988 -2.503 1.00 58.34 332 LEU B O 1
ATOM 2063 N N . GLY B 2 87 ? 178.324 119.075 -4.341 1.00 41.48 333 GLY B N 1
ATOM 2064 C CA . GLY B 2 87 ? 177.101 118.932 -3.568 1.00 44.78 333 GLY B CA 1
ATOM 2065 C C . GLY B 2 87 ? 177.042 117.630 -2.794 1.00 50.92 333 GLY B C 1
ATOM 2066 O O . GLY B 2 87 ? 176.500 117.581 -1.687 1.00 56.88 333 GLY B O 1
ATOM 2067 N N . LYS B 2 88 ? 177.595 116.558 -3.365 1.00 50.26 334 LYS B N 1
ATOM 2068 C CA . LYS B 2 88 ? 177.692 115.301 -2.633 1.00 53.16 334 LYS B CA 1
ATOM 2069 C C . LYS B 2 88 ? 178.561 115.471 -1.395 1.00 60.37 334 LYS B C 1
ATOM 2070 O O . LYS B 2 88 ? 178.175 115.080 -0.288 1.00 69.50 334 LYS B O 1
ATOM 2076 N N . LYS B 2 89 ? 179.741 116.067 -1.565 1.00 60.79 335 LYS B N 1
ATOM 2077 C CA . LYS B 2 89 ? 180.612 116.311 -0.424 1.00 55.74 335 LYS B CA 1
ATOM 2078 C C . LYS B 2 89 ? 180.001 117.337 0.521 1.00 46.80 335 LYS B C 1
ATOM 2079 O O . LYS B 2 89 ? 180.196 117.251 1.738 1.00 47.66 335 LYS B O 1
ATOM 2085 N N . GLU B 2 90 ? 179.253 118.303 -0.014 1.00 45.60 336 GLU B N 1
ATOM 2086 C CA . GLU B 2 90 ? 178.501 119.203 0.852 1.00 44.49 336 GLU B CA 1
ATOM 2087 C C . GLU B 2 90 ? 177.427 118.443 1.615 1.00 57.46 336 GLU B C 1
ATOM 2088 O O . GLU B 2 90 ? 177.199 118.702 2.802 1.00 65.32 336 GLU B O 1
ATOM 2094 N N . SER B 2 91 ? 176.766 117.490 0.955 1.00 50.95 337 SER B N 1
ATOM 2095 C CA . SER B 2 91 ? 175.763 116.688 1.644 1.00 51.56 337 SER B CA 1
ATOM 2096 C C . SER B 2 91 ? 176.408 115.803 2.704 1.00 63.76 337 SER B C 1
ATOM 2097 O O . SER B 2 91 ? 175.827 115.583 3.772 1.00 69.05 337 SER B O 1
ATOM 2100 N N . GLN B 2 92 ? 177.611 115.290 2.432 1.00 56.45 338 GLN B N 1
ATOM 2101 C CA . GLN B 2 92 ? 178.333 114.529 3.448 1.00 51.96 338 GLN B CA 1
ATOM 2102 C C . GLN B 2 92 ? 178.605 115.383 4.676 1.00 48.95 338 GLN B C 1
ATOM 2103 O O . GLN B 2 92 ? 178.594 114.882 5.805 1.00 66.32 338 GLN B O 1
ATOM 2109 N N . PHE B 2 93 ? 178.858 116.677 4.474 1.00 53.58 339 PHE B N 1
ATOM 2110 C CA . PHE B 2 93 ? 179.116 117.562 5.602 1.00 55.65 339 PHE B CA 1
ATOM 2111 C C . PHE B 2 93 ? 177.876 117.710 6.474 1.00 58.81 339 PHE B C 1
ATOM 2112 O O . PHE B 2 93 ? 177.974 117.740 7.706 1.00 63.42 339 PHE B O 1
ATOM 2120 N N . LEU B 2 94 ? 176.699 117.798 5.851 1.00 58.39 340 LEU B N 1
ATOM 2121 C CA . LEU B 2 94 ? 175.470 117.955 6.619 1.00 53.44 340 LEU B CA 1
ATOM 2122 C C . LEU B 2 94 ? 175.167 116.709 7.438 1.00 58.59 340 LEU B C 1
ATOM 2123 O O . LEU B 2 94 ? 174.788 116.812 8.610 1.00 63.47 340 LEU B O 1
ATOM 2128 N N . ARG B 2 95 ? 175.316 115.523 6.841 1.00 51.34 341 ARG B N 1
ATOM 2129 C CA . ARG B 2 95 ? 175.105 114.295 7.597 1.00 57.47 341 ARG B CA 1
ATOM 2130 C C . ARG B 2 95 ? 176.073 114.211 8.765 1.00 62.40 341 ARG B C 1
ATOM 2131 O O . ARG B 2 95 ? 175.698 113.789 9.864 1.00 73.24 341 ARG B O 1
ATOM 2139 N N . LEU B 2 96 ? 177.320 114.636 8.551 1.00 49.06 342 LEU B N 1
ATOM 2140 C CA . LEU B 2 96 ? 178.308 114.604 9.623 1.00 63.79 342 LEU B CA 1
ATOM 2141 C C . LEU B 2 96 ? 177.923 115.547 10.756 1.00 61.94 342 LEU B C 1
ATOM 2142 O O . LEU B 2 96 ? 178.007 115.181 11.932 1.00 63.48 342 LEU B O 1
ATOM 2147 N N . ARG B 2 97 ? 177.495 116.766 10.425 1.00 56.39 343 ARG B N 1
ATOM 2148 C CA . ARG B 2 97 ? 177.101 117.708 11.465 1.00 59.41 343 ARG B CA 1
ATOM 2149 C C . ARG B 2 97 ? 175.839 117.249 12.181 1.00 63.77 343 ARG B C 1
ATOM 2150 O O . ARG B 2 97 ? 175.626 117.605 13.346 1.00 61.63 343 ARG B O 1
ATOM 2158 N N . ARG B 2 98 ? 174.996 116.463 11.507 1.00 66.12 344 ARG B N 1
ATOM 2159 C CA . ARG B 2 98 ? 173.778 115.973 12.137 1.00 63.84 344 ARG B CA 1
ATOM 2160 C C . ARG B 2 98 ? 174.071 114.877 13.152 1.00 69.93 344 ARG B C 1
ATOM 2161 O O . ARG B 2 98 ? 173.375 114.781 14.170 1.00 79.23 344 ARG B O 1
ATOM 2169 N N . THR B 2 99 ? 175.086 114.049 12.899 1.00 56.67 345 THR B N 1
ATOM 2170 C CA . THR B 2 99 ? 175.485 113.035 13.867 1.00 73.47 345 THR B CA 1
ATOM 2171 C C . THR B 2 99 ? 175.912 113.705 15.165 1.00 82.91 345 THR B C 1
ATOM 2172 O O . THR B 2 99 ? 176.927 114.408 15.199 1.00 74.58 345 THR B O 1
ATOM 2176 N N . ARG B 2 100 ? 175.146 113.504 16.233 1.00 96.75 346 ARG B N 1
ATOM 2177 C CA . ARG B 2 100 ? 175.436 114.180 17.486 1.00 101.36 346 ARG B CA 1
ATOM 2178 C C . ARG B 2 100 ? 174.982 113.337 18.668 1.00 111.41 346 ARG B C 1
ATOM 2179 O O . ARG B 2 100 ? 174.021 112.568 18.580 1.00 91.01 346 ARG B O 1
ATOM 2187 N N . LEU B 2 101 ? 175.698 113.502 19.780 1.00 125.25 347 LEU B N 1
ATOM 2188 C CA . LEU B 2 101 ? 175.310 112.990 21.095 1.00 133.58 347 LEU B CA 1
ATOM 2189 C C . LEU B 2 101 ? 175.783 114.057 22.080 1.00 138.98 347 LEU B C 1
ATOM 2190 O O . LEU B 2 101 ? 176.861 113.943 22.670 1.00 149.23 347 LEU B O 1
ATOM 2192 N N . SER B 2 102 ? 174.985 115.110 22.220 1.00 132.00 348 SER B N 1
ATOM 2193 C CA . SER B 2 102 ? 175.372 116.282 23.003 1.00 120.85 348 SER B CA 1
ATOM 2194 C C . SER B 2 102 ? 174.410 116.516 24.171 1.00 110.64 348 SER B C 1
ATOM 2195 O O . SER B 2 102 ? 174.260 117.640 24.660 1.00 103.74 348 SER B O 1
#

Radius of gyration: 20.41 Å; Cα contacts (8 Å, |Δi|>4): 273; chains: 2; bounding box: 49×47×64 Å

GO terms:
  GO:0043332 mating projection tip (C, IDA)
  GO:0005634 nucleus (C, IDA)
  GO:0005933 cellular bud (C, IDA)
  GO:0005934 cellular bud tip (C, IDA)
  GO:0005935 cellular bud neck (C, IDA)
  GO:0030295 protein kinase activator activity (F, IDA)
  GO:0007118 budding cell apical bud growth (P, IGI)
  GO:0000920 septum digestion after cytokinesis (P, IMP)
  GO:0001934 positive regulation of protein phosphorylation (P, IMP)
  GO:0007118 budding cell apical bud growth (P, IMP)
  GO:0007163 establishment or maintenance of cell polarity (P, IMP)
  GO:0005515 protein binding (F, IPI)
  GO:0000920 septum digestion after cytokinesis (P, IDA)
  GO:0007163 establishment or maintenance of cell polarity (P, IDA)

B-factor: mean 92.58, std 28.98, range [20.0, 176.54]

Nearest PDB structures (foldseek):
  5ncm-assembly1_A  TM=1.005E+00  e=3.426E-28  Saccharomyces cerevisiae
  5ncl-assembly1_B  TM=9.822E-01  e=4.841E-22  Saccharomyces cerevisiae
  5b6b-assembly4_M  TM=9.401E-01  e=2.335E-12  Mus musculus
  5b6b-assembly2_D  TM=9.315E-01  e=2.455E-12  Mus musculus
  5b5v-assembly2_B  TM=9.490E-01  e=1.053E-11  Mus musculus

Foldseek 3Di:
DFDDCPPVLLAAPPQPDQLCVVQDDPPPDDPLVSLLVVLVVLLVVLVVVVVVQLVVQDQLAFAPPDGDDPDDPPDGNSVLLVVLSVVLVCVSPPCQQPPPDDPDDGDPCNLVVSLVNLLSSVRNVGCCNTRVVVVCVVVVNSNVNSLSVLNSQLNCVNVVSYDPVSCVSCVVVLVVCVVRNHD/DDPDDDDDDDPPDPPPVPVVVVVVVVVVVVVVVVVVVVVVVLVVVVVVVLVVLVVVVVVVVDDPVVSVVVSVVVVVVVVVVVVVVPDDDD

Solvent-accessible surface area: 14504 Å² total; per-residue (Å²): 120,83,38,125,17,67,5,40,26,30,150,19,44,59,14,121,48,42,14,46,78,12,1,111,56,9,120,73,8,84,99,18,11,8,12,0,4,5,0,17,26,3,10,37,2,0,65,56,2,9,20,2,1,38,97,65,2,76,93,109,63,3,5,52,123,40,79,36,59,78,118,104,100,153,45,60,1,38,42,16,0,82,65,4,15,79,83,0,63,79,68,2,62,44,114,110,13,2,3,48,129,106,69,75,103,41,47,165,86,20,74,44,13,4,81,138,0,0,30,40,1,2,64,0,0,0,0,0,0,6,35,6,4,38,38,2,12,34,17,63,0,25,16,14,0,1,0,1,0,1,7,0,2,0,0,0,52,80,42,168,14,10,87,118,177,49,4,58,28,1,41,82,1,1,104,44,3,75,133,33,1,36,146,214,48,149,142,112,95,142,58,187,70,71,155,125,44,75,95,16,47,76,35,4,75,112,109,4,60,49,2,59,118,82,0,84,89,35,13,146,39,17,67,114,66,1,81,63,19,45,115,91,44,65,128,46,41,83,91,7,84,81,105,141,60,69,119,132,106,26,60,156,78,11,62,49,41,0,101,119,11,8,69,78,1,13,120,49,4,53,93,113,134

Organism: Saccharomyces cerevisiae (strain ATCC 204508 / S288c) (NCBI:txid559292)

CATH classification: 1.20.140.30

InterPro domains:
  IPR005301 MOB kinase activator family [PF03637] (103-271)
  IPR005301 MOB kinase activator family [PTHR22599] (82-280)
  IPR005301 MOB kinase activator family [SM01388] (100-271)
  IPR036703 MOB kinase activator superfamily [G3DSA:1.20.140.30] (46-280)
  IPR03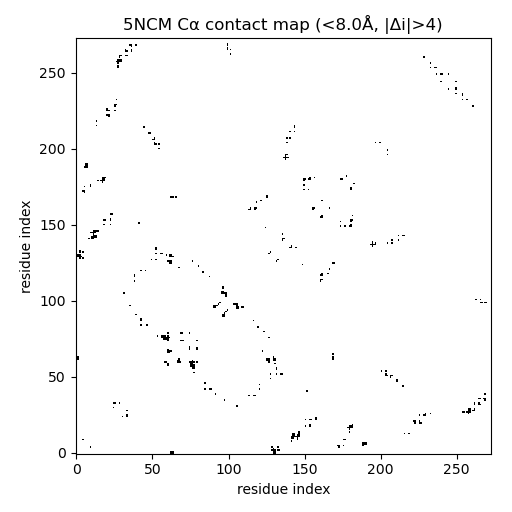6703 MOB kinase activator superfamily [SSF101152] (89-281)

Secondary structure (DSSP, 8-state):
-----SSTT----S-SS-SHHHHSPPTTS-HHHHHHHHHHHHHHHHHHHHHHHGGG-S-----SS----S-S----HHHHHHHHHHHHHHHHT-TTTS--SSSPPP-TTHHHHHHHHHHHHHHHHHHHHHHSHHHHHHTT-HHHHHHHHHHHHHHHHHHT-S-TGGG-TTHHHHHHTTTTS--/--S-----------TTS-THHHHHHHHHHHHHHHHHHHHHHHHHHHHHHHHHHHHHHHTTT--HHHHHHHHHHHHHHHHHHHHHHH----

Sequence (273 aa):
QIMFLSEPFVRTALVKGSFKTIVQLPKYVDLGEWIALNVFEFFTNLNQFYGVVAEYCTPDNAGPHTDYLWLDANLPASQYIDLALTWINNKVNDKNLFPTKNGLPFPQQFSRDVQRIMVQMFRIFAHIYHHHFDKIVHLSLEAHWNSFFSHFISFAKEFKIIDRKEMAPLLPLIESFEKQGKINGTISNYMYFERRPDLLTKGTQDKAAAVKLKIENFYQSSVKYAIERNERRVELETELTSHNWSEERKSRQLSSLGKKESQFLRLRRTRLS